Protein AF-A0A832HAU5-F1 (afdb_monomer_lite)

Radius of gyration: 27.46 Å; chains: 1; bounding box: 86×79×60 Å

pLDDT: mean 71.45, std 20.03, range [31.14, 97.88]

Secondary structure (DSSP, 8-state):
------SSSHHHHHHHHHHHHHHHHHHS-------GGGGS-SSHHHHHHHHHHHHTT--HHHHHHHHHHB-SSSHHHHH--HHHHHHHHHHHHHHHHHHHHHH-TTGGGGEEEEE-SS-TTEEEEEETTEEEEEEEEE-SPTT-TTPPP-EEEEEETTS----HHHHHHHHHHHHHHT---SHHHHHHHHHHHHT----S---HHHHHHHHHHHHT-TT-TTHHHHHHHGGGGTTSHHHHHHHHHHHH-TTTS-HHHHHHHHHHHHT---HHHHHHTT-----

Sequence (283 aa):
MEISIERRHLAIGAVSLVLLAGAGWFLFGRDTSVARWKSYPTSKEEAVRQLFEHIATDDNGKFDDAYRALIDLEIKQNVDTDQQRGVFRQVFHEVDKYLKGEFGSDWLTKMNVRESAANPDAVEVRVERERLNVLVRNQVPAGKTGETPRWGVVDIAEFPRAEGGALQQSAAIGGMLRGVAGEGAERNLNAITAAGANMARETKMQTKRRVLPILRDPSSPAIKRVILQSWVVRTDPVIRYRLEQIVADEVRYNPELRATAKAVLDGSVPEEDLVAAGVTNTW

Foldseek 3Di:
DDDDDDPDPVVPVVVVVVVVVVVVVVVPPPPPPVPLLVVFDLDQQVLVLLLLVLLLPLDLVSLVVSVSLAACPPPVVPDPDPVLSVQSSLLSPLVNLVQCLQQNSCQSVQWDWAQDPVDNQWIWIDRPQDTWTWGKDFRPDPPPPPDRTGIGTHDRVQQDRDPPVSVVLSVLLVVLSVDPAEPVLVVSVVCSVVVPPPPPPDGLNSLCSSLVSNLVDLPYPCNLLSLLSCLVVCPRRSNVVSLVVQLPDPPSHPPVSNVSSVCSNVVNDDPVSSVVSVNPDDD

Structure (mmCIF, N/CA/C/O backbone):
data_AF-A0A832HAU5-F1
#
_entry.id   AF-A0A832HAU5-F1
#
loop_
_atom_site.group_PDB
_atom_site.id
_atom_site.type_symbol
_atom_site.label_atom_id
_atom_site.label_alt_id
_atom_site.label_comp_id
_atom_site.label_asym_id
_atom_site.label_entity_id
_atom_site.label_seq_id
_atom_site.pdbx_PDB_ins_code
_atom_site.Cartn_x
_atom_site.Cartn_y
_atom_site.Cartn_z
_atom_site.occupancy
_atom_site.B_iso_or_equiv
_atom_site.auth_seq_id
_atom_site.auth_comp_id
_atom_site.auth_asym_id
_atom_site.auth_atom_id
_atom_site.pdbx_PDB_model_num
ATOM 1 N N . MET A 1 1 ? 65.334 -58.608 -21.083 1.00 46.78 1 MET A N 1
ATOM 2 C CA . MET A 1 1 ? 65.111 -57.500 -20.136 1.00 46.78 1 MET A CA 1
ATOM 3 C C . MET A 1 1 ? 65.312 -56.224 -20.920 1.00 46.78 1 MET A C 1
ATOM 5 O O . MET A 1 1 ? 66.448 -55.854 -21.133 1.00 46.78 1 MET A O 1
ATOM 9 N N . GLU A 1 2 ? 64.228 -55.641 -21.424 1.00 31.14 2 GLU A N 1
ATOM 10 C CA . GLU A 1 2 ? 64.204 -54.296 -22.010 1.00 31.14 2 GLU A CA 1
ATOM 11 C C . GLU A 1 2 ? 62.728 -53.911 -22.163 1.00 31.14 2 GLU A C 1
ATOM 13 O O . GLU A 1 2 ? 62.009 -54.423 -23.019 1.00 31.14 2 GLU A O 1
ATOM 18 N N . ILE A 1 3 ? 62.237 -53.102 -21.223 1.00 36.53 3 ILE A N 1
ATOM 19 C CA . ILE A 1 3 ? 60.891 -52.529 -21.260 1.00 36.53 3 ILE A CA 1
ATOM 20 C C . ILE A 1 3 ? 61.005 -51.276 -22.127 1.00 36.53 3 ILE A C 1
ATOM 22 O O . ILE A 1 3 ? 61.481 -50.238 -21.672 1.00 36.53 3 ILE A O 1
ATOM 26 N N . SER A 1 4 ? 60.633 -51.421 -23.398 1.00 37.94 4 SER A N 1
ATOM 27 C CA . SER A 1 4 ? 60.670 -50.361 -24.405 1.00 37.94 4 SER A CA 1
ATOM 28 C C . SER A 1 4 ? 59.639 -49.260 -24.116 1.00 37.94 4 SER A C 1
ATOM 30 O O . SER A 1 4 ? 58.471 -49.498 -23.800 1.00 37.94 4 SER A O 1
ATOM 32 N N . ILE A 1 5 ? 60.139 -48.033 -24.204 1.00 44.53 5 ILE A N 1
ATOM 33 C CA . ILE A 1 5 ? 59.555 -46.751 -23.834 1.00 44.53 5 ILE A CA 1
ATOM 34 C C . ILE A 1 5 ? 58.747 -46.228 -25.033 1.00 44.53 5 ILE A C 1
ATOM 36 O O . ILE A 1 5 ? 59.263 -45.460 -25.829 1.00 44.53 5 ILE A O 1
ATOM 40 N N . GLU A 1 6 ? 57.476 -46.617 -25.182 1.00 42.72 6 GLU A N 1
ATOM 41 C CA . GLU A 1 6 ? 56.628 -46.081 -26.277 1.00 42.72 6 GLU A CA 1
ATOM 42 C C . GLU A 1 6 ? 55.268 -45.507 -25.837 1.00 42.72 6 GLU A C 1
ATOM 44 O O . GLU A 1 6 ? 54.435 -45.135 -26.658 1.00 42.72 6 GLU A O 1
ATOM 49 N N . ARG A 1 7 ? 55.031 -45.318 -24.533 1.00 43.84 7 ARG A N 1
ATOM 50 C CA . ARG A 1 7 ? 53.780 -44.708 -24.022 1.00 43.84 7 ARG A CA 1
ATOM 51 C C . ARG A 1 7 ? 53.958 -43.349 -23.344 1.00 43.84 7 ARG A C 1
ATOM 53 O O . ARG A 1 7 ? 53.280 -43.066 -22.360 1.00 43.84 7 ARG A O 1
ATOM 60 N N . ARG A 1 8 ? 54.866 -42.491 -23.825 1.00 40.38 8 ARG A N 1
ATOM 61 C CA . ARG A 1 8 ? 55.051 -41.141 -23.237 1.00 40.38 8 ARG A CA 1
ATOM 62 C C . ARG A 1 8 ? 54.982 -39.952 -24.199 1.00 40.38 8 ARG A C 1
ATOM 64 O O . ARG A 1 8 ? 54.904 -38.828 -23.720 1.00 40.38 8 ARG A O 1
ATOM 71 N N . HIS A 1 9 ? 54.877 -40.159 -25.513 1.00 41.12 9 HIS A N 1
ATOM 72 C CA . HIS A 1 9 ? 54.776 -39.039 -26.467 1.00 41.12 9 HIS A CA 1
ATOM 73 C C . HIS A 1 9 ? 53.346 -38.676 -26.901 1.00 41.12 9 HIS A C 1
ATOM 75 O O . HIS A 1 9 ? 53.133 -37.597 -27.443 1.00 41.12 9 HIS A O 1
ATOM 81 N N . LEU A 1 10 ? 52.341 -39.498 -26.579 1.00 36.22 10 LEU A N 1
ATOM 82 C CA . LEU A 1 10 ? 50.934 -39.220 -26.915 1.00 36.22 10 LEU A CA 1
ATOM 83 C C . LEU A 1 10 ? 50.185 -38.393 -25.852 1.00 36.22 10 LEU A C 1
ATOM 85 O O . LEU A 1 10 ? 49.125 -37.845 -26.134 1.00 36.22 10 LEU A O 1
ATOM 89 N N . ALA A 1 11 ? 50.748 -38.246 -24.648 1.00 41.03 11 ALA A N 1
ATOM 90 C CA . ALA A 1 11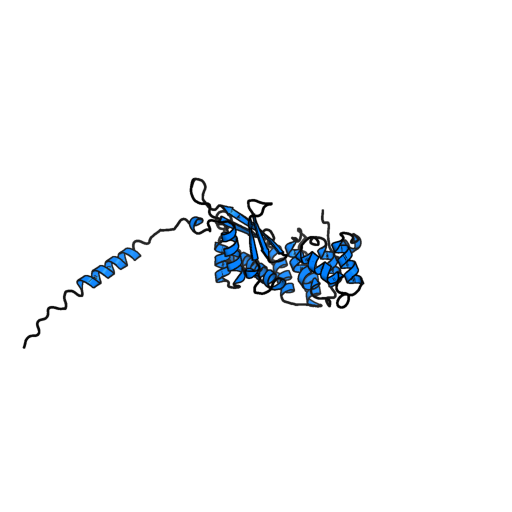 ? 50.112 -37.505 -23.554 1.00 41.03 11 ALA A CA 1
ATOM 91 C C . ALA A 1 11 ? 50.461 -36.004 -23.526 1.00 41.03 11 ALA A C 1
ATOM 93 O O . ALA A 1 11 ? 49.752 -35.230 -22.893 1.00 41.03 11 ALA A O 1
ATOM 94 N N . ILE A 1 12 ? 51.522 -35.569 -24.216 1.00 41.66 12 ILE A N 1
ATOM 95 C CA . ILE A 1 12 ? 51.957 -34.159 -24.195 1.00 41.66 12 ILE A CA 1
ATOM 96 C C . ILE A 1 12 ? 51.303 -33.360 -25.337 1.00 41.66 12 ILE A C 1
ATOM 98 O O . ILE A 1 12 ? 50.902 -32.219 -25.131 1.00 41.66 12 ILE A O 1
ATOM 102 N N . GLY A 1 13 ? 51.071 -33.973 -26.505 1.00 32.78 13 GLY A N 1
ATOM 103 C CA . GLY A 1 13 ? 50.413 -33.303 -27.638 1.00 32.78 13 GLY A CA 1
ATOM 104 C C . GLY A 1 13 ? 48.928 -32.975 -27.414 1.00 32.78 13 GLY A C 1
ATOM 105 O O . GLY A 1 13 ? 48.441 -31.962 -27.909 1.00 32.78 13 GLY A O 1
ATOM 106 N N . ALA A 1 14 ? 48.211 -33.785 -26.627 1.00 38.84 14 ALA A N 1
ATOM 107 C CA . ALA A 1 14 ? 46.788 -33.565 -26.348 1.00 38.84 14 ALA A CA 1
ATOM 108 C C . ALA A 1 14 ? 46.540 -32.499 -25.263 1.00 38.84 14 ALA A C 1
ATOM 110 O O . ALA A 1 14 ? 45.533 -31.796 -25.309 1.00 38.84 14 ALA A O 1
ATOM 111 N N . VAL A 1 15 ? 47.468 -32.324 -24.315 1.00 41.38 15 VAL A N 1
ATOM 112 C CA . VAL A 1 15 ? 47.323 -31.337 -23.229 1.00 41.38 15 VAL A CA 1
ATOM 113 C C . VAL A 1 15 ? 47.637 -29.917 -23.718 1.00 41.38 15 VAL A C 1
ATOM 115 O O . VAL A 1 15 ? 46.974 -28.964 -23.308 1.00 41.38 15 VAL A O 1
ATOM 118 N N . SER A 1 16 ? 48.558 -29.755 -24.674 1.00 38.69 16 SER A N 1
ATOM 119 C CA . SER A 1 16 ? 48.858 -28.442 -25.268 1.00 38.69 16 SER A CA 1
ATOM 120 C C . SER A 1 16 ? 47.737 -27.906 -26.174 1.00 38.69 16 SER A C 1
ATOM 122 O O . SER A 1 16 ? 47.535 -26.695 -26.237 1.00 38.69 16 SER A O 1
ATOM 124 N N . LEU A 1 17 ? 46.958 -28.780 -26.823 1.00 38.78 17 LEU A N 1
ATOM 125 C CA . LEU A 1 17 ? 45.820 -28.377 -27.663 1.00 38.78 17 LEU A CA 1
ATOM 126 C C . LEU A 1 17 ? 44.595 -27.943 -26.841 1.00 38.78 17 LEU A C 1
ATOM 128 O O . LEU A 1 17 ? 43.884 -27.024 -27.242 1.00 38.78 17 LEU A O 1
ATOM 132 N N . VAL A 1 18 ? 44.392 -28.524 -25.654 1.00 46.81 18 VAL A N 1
ATOM 133 C CA . VAL A 1 18 ? 43.328 -28.095 -24.729 1.00 46.81 18 VAL A CA 1
ATOM 134 C C . VAL A 1 18 ? 43.677 -26.760 -24.057 1.00 46.81 18 VAL A C 1
ATOM 136 O O . VAL A 1 18 ? 42.796 -25.923 -23.867 1.00 46.81 18 VAL A O 1
ATOM 139 N N . LEU A 1 19 ? 44.959 -26.494 -23.778 1.00 38.34 19 LEU A N 1
ATOM 140 C CA . LEU A 1 19 ? 45.389 -25.211 -23.208 1.00 38.34 19 LEU A CA 1
ATOM 141 C C . LEU A 1 19 ? 45.367 -24.053 -24.221 1.00 38.34 19 LEU A C 1
ATOM 143 O O . LEU A 1 19 ? 45.042 -22.932 -23.837 1.00 38.34 19 LEU A O 1
ATOM 147 N N . LEU A 1 20 ? 45.609 -24.304 -25.513 1.00 42.78 20 LEU A N 1
ATOM 148 C CA . LEU A 1 20 ? 45.461 -23.271 -26.551 1.00 42.78 20 LEU A CA 1
ATOM 149 C C . LEU A 1 20 ? 43.991 -23.014 -26.932 1.00 42.78 20 LEU A C 1
ATOM 151 O O . LEU A 1 20 ? 43.625 -21.866 -27.185 1.00 42.78 20 LEU A O 1
ATOM 155 N N . ALA A 1 21 ? 43.122 -24.030 -26.882 1.00 40.62 21 ALA A N 1
ATOM 156 C CA . ALA A 1 21 ? 41.677 -23.842 -27.046 1.00 40.62 21 ALA A CA 1
ATOM 157 C C . ALA A 1 21 ? 41.027 -23.129 -25.838 1.00 40.62 21 ALA A C 1
ATOM 159 O O . ALA A 1 21 ? 40.098 -22.342 -26.015 1.00 40.62 21 ALA A O 1
ATOM 160 N N . GLY A 1 22 ? 41.545 -23.343 -24.620 1.00 34.22 22 GLY A N 1
ATOM 161 C CA . GLY A 1 22 ? 41.111 -22.638 -23.408 1.00 34.22 22 GLY A CA 1
ATOM 162 C C . GLY A 1 22 ? 41.598 -21.186 -23.326 1.00 34.22 22 GLY A C 1
ATOM 163 O O . GLY A 1 22 ? 40.837 -20.304 -22.933 1.00 34.22 22 GLY A O 1
ATOM 164 N N . ALA A 1 23 ? 42.833 -20.906 -23.760 1.00 34.91 23 ALA A N 1
ATOM 165 C CA . ALA A 1 23 ? 43.383 -19.547 -23.780 1.00 34.91 23 ALA A CA 1
ATOM 166 C C . ALA A 1 23 ? 42.771 -18.669 -24.889 1.00 34.91 23 ALA A C 1
ATOM 168 O O . ALA A 1 23 ? 42.585 -17.469 -24.691 1.00 34.91 23 ALA A O 1
ATOM 169 N N . GLY A 1 24 ? 42.379 -19.263 -26.024 1.00 31.73 24 GLY A N 1
ATOM 170 C CA . GLY A 1 24 ? 41.629 -18.561 -27.069 1.00 31.73 24 GLY A CA 1
ATOM 171 C C . GLY A 1 24 ? 40.256 -18.079 -26.590 1.00 31.73 24 GLY A C 1
ATOM 172 O O . GLY A 1 24 ? 39.865 -16.956 -26.890 1.00 31.73 24 GLY A O 1
ATOM 173 N N . TRP A 1 25 ? 39.550 -18.862 -25.769 1.00 39.78 25 TRP A N 1
ATOM 174 C CA . TRP A 1 25 ? 38.237 -18.470 -25.234 1.00 39.78 25 TRP A CA 1
ATOM 175 C C . TRP A 1 25 ? 38.312 -17.331 -24.203 1.00 39.78 25 TRP A C 1
ATOM 177 O O . TRP A 1 25 ? 37.346 -16.592 -24.030 1.00 39.78 25 TRP A O 1
ATOM 187 N N . PHE A 1 26 ? 39.458 -17.169 -23.536 1.00 41.41 26 PHE A N 1
ATOM 188 C CA . PHE A 1 26 ? 39.684 -16.092 -22.567 1.00 41.41 26 PHE A CA 1
ATOM 189 C C . PHE A 1 26 ? 40.184 -14.792 -23.224 1.00 41.41 26 PHE A C 1
ATOM 191 O O . PHE A 1 26 ? 39.972 -13.713 -22.677 1.00 41.41 26 PHE A O 1
ATOM 198 N N . LEU A 1 27 ? 40.813 -14.877 -24.405 1.00 37.38 27 LEU A N 1
ATOM 199 C CA . LEU A 1 27 ? 41.304 -13.719 -25.171 1.00 37.38 27 LEU A CA 1
ATOM 200 C C . LEU A 1 27 ? 40.314 -13.228 -26.237 1.00 37.38 27 LEU A C 1
ATOM 202 O O . LEU A 1 27 ? 40.295 -12.039 -26.544 1.00 37.38 27 LEU A O 1
ATOM 206 N N . PHE A 1 28 ? 39.418 -14.089 -26.724 1.00 43.03 28 PHE A N 1
ATOM 207 C CA . PHE A 1 28 ? 38.174 -13.667 -27.368 1.00 43.03 28 PHE A CA 1
ATOM 208 C C . PHE A 1 28 ? 37.111 -13.462 -26.295 1.00 43.03 28 PHE A C 1
ATOM 210 O O . PHE A 1 28 ? 36.113 -14.182 -26.232 1.00 43.03 28 PHE A O 1
ATOM 217 N N . GLY A 1 29 ? 37.360 -12.466 -25.439 1.00 35.16 29 GLY A N 1
ATOM 218 C CA . GLY A 1 29 ? 36.351 -11.841 -24.601 1.00 35.16 29 GLY A CA 1
ATOM 219 C C . GLY A 1 29 ? 35.165 -11.485 -25.481 1.00 35.16 29 GLY A C 1
ATOM 220 O O . GLY A 1 29 ? 35.164 -10.484 -26.194 1.00 35.16 29 GLY A O 1
ATOM 221 N N . ARG A 1 30 ? 34.185 -12.387 -25.480 1.00 38.47 30 ARG A N 1
ATOM 222 C CA . ARG A 1 30 ? 32.869 -12.193 -26.049 1.00 38.47 30 ARG A CA 1
ATOM 223 C C . ARG A 1 30 ? 32.292 -10.953 -25.390 1.00 38.47 30 ARG A C 1
ATOM 225 O O . ARG A 1 30 ? 31.649 -11.028 -24.348 1.00 38.47 30 ARG A O 1
ATOM 232 N N . ASP A 1 31 ? 32.407 -9.845 -26.096 1.00 41.25 31 ASP A N 1
ATOM 233 C CA . ASP A 1 31 ? 31.403 -8.796 -26.102 1.00 41.25 31 ASP A CA 1
ATOM 234 C C . ASP A 1 31 ? 30.128 -9.342 -26.786 1.00 41.25 31 ASP A C 1
ATOM 236 O O . ASP A 1 31 ? 29.604 -8.813 -27.762 1.00 41.25 31 ASP A O 1
ATOM 240 N N . THR A 1 32 ? 29.613 -10.478 -26.296 1.00 41.34 32 THR A N 1
ATOM 241 C CA . THR A 1 32 ? 28.222 -10.878 -26.506 1.00 41.34 32 THR A CA 1
ATOM 242 C C . THR A 1 32 ? 27.411 -10.207 -25.417 1.00 41.34 32 THR A C 1
ATOM 244 O O . THR A 1 32 ? 26.802 -10.877 -24.580 1.00 41.34 32 THR A O 1
ATOM 247 N N . SER A 1 33 ? 27.425 -8.876 -25.392 1.00 45.72 33 SER A N 1
ATOM 248 C CA . SER A 1 33 ? 26.398 -8.146 -24.671 1.00 45.72 33 SER A CA 1
ATOM 249 C C . SER A 1 33 ? 25.088 -8.424 -25.409 1.00 45.72 33 SER A C 1
ATOM 251 O O . SER A 1 33 ? 24.738 -7.808 -26.414 1.00 45.72 33 SER A O 1
ATOM 2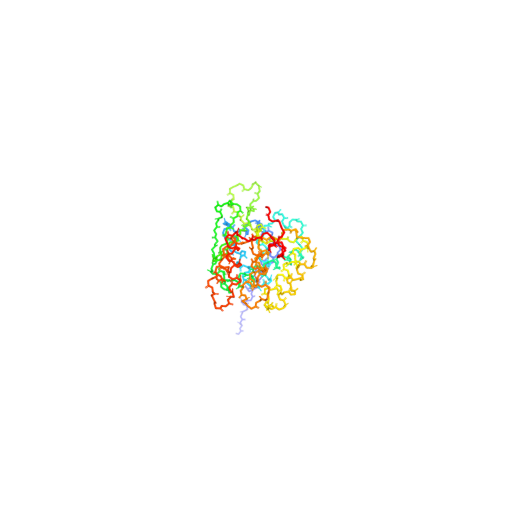53 N N . VAL A 1 34 ? 24.368 -9.459 -24.964 1.00 58.16 34 VAL A N 1
ATOM 254 C CA . VAL A 1 34 ? 22.955 -9.613 -25.304 1.00 58.16 34 VAL A CA 1
ATOM 255 C C . VAL A 1 34 ? 22.332 -8.259 -25.003 1.00 58.16 34 VAL A C 1
ATOM 257 O O . VAL A 1 34 ? 22.421 -7.792 -23.868 1.00 58.16 34 VAL A O 1
ATOM 260 N N . ALA A 1 35 ? 21.799 -7.596 -26.035 1.00 66.69 35 ALA A N 1
ATOM 261 C CA . ALA A 1 35 ? 21.283 -6.243 -25.895 1.00 66.69 35 ALA A CA 1
ATOM 262 C C . ALA A 1 35 ? 20.365 -6.195 -24.670 1.00 66.69 35 ALA A C 1
ATOM 264 O O . ALA A 1 35 ? 19.420 -6.975 -24.599 1.00 66.69 35 ALA A O 1
ATOM 265 N N . ARG A 1 36 ? 20.681 -5.343 -23.690 1.00 69.50 36 ARG A N 1
ATOM 266 C CA . ARG A 1 36 ? 20.128 -5.426 -22.328 1.00 69.50 36 ARG A CA 1
ATOM 267 C C . ARG A 1 36 ? 18.601 -5.450 -22.283 1.00 69.50 36 ARG A C 1
ATOM 269 O O . ARG A 1 36 ? 18.026 -6.162 -21.476 1.00 69.50 36 ARG A O 1
ATOM 276 N N . TRP A 1 37 ? 17.928 -4.767 -23.208 1.00 75.31 37 TRP A N 1
ATOM 277 C CA . TRP A 1 37 ? 16.467 -4.811 -23.330 1.00 75.31 37 TRP A CA 1
ATOM 278 C C . TRP A 1 37 ? 15.907 -6.238 -23.543 1.00 75.31 37 TRP A C 1
ATOM 280 O O . TRP A 1 37 ? 14.762 -6.508 -23.193 1.00 75.31 37 TRP A O 1
ATOM 290 N N . LYS A 1 38 ? 16.712 -7.182 -24.051 1.00 83.31 38 LYS A N 1
ATOM 291 C CA . LYS A 1 38 ? 16.359 -8.604 -24.202 1.00 83.31 38 LYS A CA 1
ATOM 292 C C . LYS A 1 38 ? 16.342 -9.380 -22.882 1.00 83.31 38 LYS A C 1
ATOM 294 O O . LYS A 1 38 ? 15.769 -10.466 -22.864 1.00 83.31 38 LYS A O 1
ATOM 299 N N . SER A 1 39 ? 16.939 -8.861 -21.802 1.00 79.81 39 SER A N 1
ATOM 300 C CA . SER A 1 39 ? 16.851 -9.480 -20.471 1.00 79.81 39 SER A CA 1
ATOM 301 C C . SER A 1 39 ? 15.512 -9.216 -19.782 1.00 79.81 39 SER A C 1
ATOM 303 O O . SER A 1 39 ? 15.209 -9.867 -18.791 1.00 79.81 39 SER A O 1
ATOM 305 N N . TYR A 1 40 ? 14.718 -8.265 -20.282 1.00 83.62 40 TYR A N 1
ATOM 306 C CA . TYR A 1 40 ? 13.400 -7.976 -19.727 1.00 83.62 40 TYR A CA 1
ATOM 307 C C . TYR A 1 40 ? 12.372 -9.049 -20.141 1.00 83.62 40 TYR A C 1
ATOM 309 O O . TYR A 1 40 ? 12.495 -9.649 -21.220 1.00 83.62 40 TYR A O 1
ATOM 317 N N . PRO A 1 41 ? 11.337 -9.301 -19.324 1.00 88.62 41 PRO A N 1
ATOM 318 C CA . PRO A 1 41 ? 10.285 -10.257 -19.663 1.00 88.62 41 PRO A CA 1
ATOM 319 C C . PRO A 1 41 ? 9.464 -9.863 -20.892 1.00 88.62 41 PRO A C 1
ATOM 321 O O . PRO A 1 41 ? 9.348 -8.689 -21.245 1.00 88.62 41 PRO A O 1
ATOM 324 N N . THR A 1 42 ? 8.871 -10.856 -21.555 1.00 91.50 42 THR A N 1
ATOM 325 C CA . THR A 1 42 ? 8.037 -10.662 -22.757 1.00 91.50 42 THR A CA 1
ATOM 326 C C . THR A 1 42 ? 6.585 -10.297 -22.449 1.00 91.50 42 THR A C 1
ATOM 328 O O . THR A 1 42 ? 5.866 -9.879 -23.354 1.00 91.50 42 THR A O 1
ATOM 331 N N . SER A 1 43 ? 6.143 -10.413 -21.193 1.00 92.12 43 SER A N 1
ATOM 332 C CA . SER A 1 43 ? 4.820 -9.967 -20.738 1.00 92.12 43 SER A CA 1
ATOM 333 C C . SER A 1 43 ? 4.935 -8.956 -19.596 1.00 92.12 43 SER A C 1
ATOM 335 O O . SER A 1 43 ? 5.890 -8.980 -18.816 1.00 92.12 43 SER A O 1
ATOM 337 N N . LYS A 1 44 ? 3.948 -8.058 -19.497 1.00 89.69 44 LYS A N 1
ATOM 338 C CA . LYS A 1 44 ? 3.866 -7.062 -18.420 1.00 89.69 44 LYS A CA 1
ATOM 339 C C . LYS A 1 44 ? 3.712 -7.727 -17.053 1.00 89.69 44 LYS A C 1
ATOM 341 O O . LYS A 1 44 ? 4.366 -7.334 -16.094 1.00 89.69 44 LYS A O 1
ATOM 346 N N . GLU A 1 45 ? 2.860 -8.746 -16.984 1.00 92.62 45 GLU A N 1
ATOM 347 C CA . GLU A 1 45 ? 2.565 -9.487 -15.755 1.00 92.62 45 GLU A CA 1
ATOM 348 C C . GLU A 1 45 ? 3.811 -10.167 -15.194 1.00 92.62 45 GLU A C 1
ATOM 350 O O . GLU A 1 45 ? 4.036 -10.121 -13.990 1.00 92.62 45 GLU A O 1
ATOM 355 N N . GLU A 1 46 ? 4.651 -10.741 -16.058 1.00 91.25 46 GLU A N 1
ATOM 356 C CA . GLU A 1 46 ? 5.885 -11.394 -15.631 1.00 91.25 46 GLU A CA 1
ATOM 357 C C . GLU A 1 46 ? 6.918 -10.384 -15.122 1.00 91.25 46 GLU A C 1
ATOM 359 O O . GLU A 1 46 ? 7.543 -10.616 -14.092 1.00 91.25 46 GLU A O 1
ATOM 364 N N . ALA A 1 47 ? 7.046 -9.223 -15.775 1.00 88.06 47 ALA A N 1
ATOM 365 C CA . ALA A 1 47 ? 7.909 -8.142 -15.292 1.00 88.06 47 ALA A CA 1
ATOM 366 C C . ALA A 1 47 ? 7.524 -7.677 -13.881 1.00 88.06 47 ALA A C 1
ATOM 368 O O . ALA A 1 47 ? 8.388 -7.450 -13.034 1.00 88.06 47 ALA A O 1
ATOM 369 N N . VAL A 1 48 ? 6.223 -7.574 -13.615 1.00 89.38 48 VAL A N 1
ATOM 370 C CA . VAL A 1 48 ? 5.715 -7.189 -12.298 1.00 89.38 48 VAL A CA 1
ATOM 371 C C . VAL A 1 48 ? 5.841 -8.325 -11.291 1.00 89.38 48 VAL A C 1
ATOM 373 O O . VAL A 1 48 ? 6.263 -8.082 -10.164 1.00 89.38 48 VAL A O 1
ATOM 376 N N . ARG A 1 49 ? 5.551 -9.570 -11.678 1.00 91.75 49 ARG A N 1
ATOM 377 C CA . ARG A 1 49 ? 5.711 -10.730 -10.796 1.00 91.75 49 ARG A CA 1
ATOM 378 C C . ARG A 1 49 ? 7.155 -10.866 -10.315 1.00 91.75 49 ARG A C 1
ATOM 380 O O . ARG A 1 49 ? 7.363 -10.929 -9.109 1.00 91.75 49 ARG A O 1
ATOM 387 N N . GLN A 1 50 ? 8.132 -10.801 -11.222 1.00 88.06 50 GLN A N 1
ATOM 388 C CA . GLN A 1 50 ? 9.555 -10.868 -10.869 1.00 88.06 50 GLN A CA 1
ATOM 389 C C . GLN A 1 50 ? 9.968 -9.744 -9.910 1.00 88.06 50 GLN A C 1
ATOM 391 O O . GLN A 1 50 ? 10.705 -9.985 -8.955 1.00 88.06 50 GLN A O 1
ATOM 396 N N . LEU A 1 51 ? 9.452 -8.523 -10.108 1.00 86.81 51 LEU A N 1
ATOM 397 C CA . LEU A 1 51 ? 9.697 -7.417 -9.183 1.00 86.81 51 LEU A CA 1
ATOM 398 C C . LEU A 1 51 ? 9.209 -7.748 -7.763 1.00 86.81 51 LEU A C 1
ATOM 400 O O . LEU A 1 51 ? 9.974 -7.611 -6.810 1.00 86.81 51 LEU A O 1
ATOM 404 N N . PHE A 1 52 ? 7.954 -8.181 -7.607 1.00 88.75 52 PHE A N 1
ATOM 405 C CA . PHE A 1 52 ? 7.386 -8.480 -6.287 1.00 88.75 52 PHE A CA 1
ATOM 406 C C . PHE A 1 52 ? 7.981 -9.743 -5.652 1.00 88.75 52 PHE A C 1
ATOM 408 O O . PHE A 1 52 ? 8.151 -9.776 -4.436 1.00 88.75 52 PHE A O 1
ATOM 415 N N . GLU A 1 53 ? 8.367 -10.741 -6.449 1.00 89.50 53 GLU A N 1
ATOM 416 C CA . GLU A 1 53 ? 9.135 -11.899 -5.979 1.00 89.50 53 GLU A CA 1
ATOM 417 C C . GLU A 1 53 ? 10.470 -11.466 -5.374 1.00 89.50 53 GLU A C 1
ATOM 419 O O . GLU A 1 53 ? 10.823 -11.917 -4.289 1.00 89.50 53 GLU A O 1
ATOM 424 N N . HIS A 1 54 ? 11.193 -10.552 -6.023 1.00 85.75 54 HIS A N 1
ATOM 425 C CA . HIS A 1 54 ? 12.426 -9.996 -5.472 1.00 85.75 54 HIS A CA 1
ATOM 426 C C . HIS A 1 54 ? 12.178 -9.168 -4.202 1.00 85.75 54 HIS A C 1
ATOM 428 O O . HIS A 1 54 ? 12.914 -9.320 -3.226 1.00 85.75 54 HIS A O 1
ATOM 434 N N . ILE A 1 55 ? 11.118 -8.355 -4.172 1.00 83.81 55 ILE A N 1
ATOM 435 C CA . ILE A 1 55 ? 10.717 -7.580 -2.987 1.00 83.81 55 ILE A CA 1
ATOM 436 C C . ILE A 1 55 ? 10.400 -8.495 -1.788 1.00 83.81 55 ILE A C 1
ATOM 438 O O . ILE A 1 55 ? 10.792 -8.194 -0.664 1.00 83.81 55 ILE A O 1
ATOM 442 N N . ALA A 1 56 ? 9.750 -9.638 -2.005 1.00 85.44 56 ALA A N 1
ATOM 443 C CA . ALA A 1 56 ? 9.316 -10.529 -0.925 1.00 85.44 56 ALA A CA 1
ATOM 444 C C . ALA A 1 56 ? 10.458 -11.231 -0.159 1.00 85.44 56 ALA A C 1
ATOM 446 O O . ALA A 1 56 ? 10.227 -11.813 0.905 1.00 85.44 56 ALA A O 1
ATOM 447 N N . THR A 1 57 ? 11.685 -11.212 -0.691 1.00 77.06 57 THR A N 1
ATOM 448 C CA . THR A 1 57 ? 12.809 -11.995 -0.143 1.00 77.06 57 THR A CA 1
ATOM 449 C C . THR A 1 57 ? 13.489 -11.369 1.075 1.00 77.06 57 THR A C 1
ATOM 451 O O . THR A 1 57 ? 14.193 -12.083 1.781 1.00 77.06 57 THR A O 1
ATOM 454 N N . ASP A 1 58 ? 13.275 -10.071 1.333 1.00 69.31 58 ASP A N 1
ATOM 455 C CA . ASP A 1 58 ? 13.964 -9.294 2.382 1.00 69.31 58 ASP A CA 1
ATOM 456 C C . ASP A 1 58 ? 15.506 -9.429 2.342 1.00 69.31 58 ASP A C 1
ATOM 458 O O . ASP A 1 58 ? 16.193 -9.398 3.362 1.00 69.31 58 ASP A O 1
ATOM 462 N N . ASP A 1 59 ? 16.057 -9.601 1.134 1.00 76.06 59 ASP A N 1
ATOM 463 C CA . ASP A 1 59 ? 17.490 -9.712 0.859 1.00 76.06 59 ASP A CA 1
ATOM 464 C C . ASP A 1 59 ? 17.952 -8.506 0.029 1.00 76.06 59 ASP A C 1
ATOM 466 O O . ASP A 1 59 ? 17.446 -8.245 -1.065 1.00 76.06 59 ASP A O 1
ATOM 470 N N . ASN A 1 60 ? 18.963 -7.782 0.518 1.00 70.25 60 ASN A N 1
ATOM 471 C CA . ASN A 1 60 ? 19.551 -6.639 -0.183 1.00 70.25 60 ASN A CA 1
ATOM 472 C C . ASN A 1 60 ? 20.058 -6.993 -1.590 1.00 70.25 60 ASN A C 1
ATOM 474 O O . ASN A 1 60 ? 19.933 -6.171 -2.498 1.00 70.25 60 ASN A O 1
ATOM 478 N N . GLY A 1 61 ? 20.597 -8.200 -1.788 1.00 73.00 61 GLY A N 1
ATOM 479 C CA . GLY A 1 61 ? 21.029 -8.667 -3.107 1.00 73.00 61 GLY A CA 1
ATOM 480 C C . GLY A 1 61 ? 19.853 -8.844 -4.069 1.00 73.00 61 GLY A C 1
ATOM 481 O O . GLY A 1 61 ? 19.960 -8.547 -5.256 1.00 73.00 61 GLY A O 1
ATOM 482 N N . LYS A 1 62 ? 18.692 -9.244 -3.549 1.00 76.00 62 LYS A N 1
ATOM 483 C CA . LYS A 1 62 ? 17.455 -9.359 -4.324 1.00 76.00 62 LYS A CA 1
ATOM 484 C C . LYS A 1 62 ? 16.759 -8.024 -4.527 1.00 76.00 62 LYS A C 1
ATOM 486 O O . LYS A 1 62 ? 16.183 -7.813 -5.587 1.00 76.00 62 LYS A O 1
ATOM 491 N N . PHE A 1 63 ? 16.883 -7.077 -3.602 1.00 71.19 63 PHE A N 1
ATOM 492 C CA . PHE A 1 63 ? 16.464 -5.699 -3.857 1.00 71.19 63 PHE A CA 1
ATOM 493 C C . PHE A 1 63 ? 17.288 -5.038 -4.968 1.00 71.19 63 PHE A C 1
ATOM 495 O O . PHE A 1 63 ? 16.752 -4.230 -5.726 1.00 71.19 63 PHE A O 1
ATOM 502 N N . ASP A 1 64 ? 18.559 -5.412 -5.126 1.00 71.81 64 ASP A N 1
ATOM 503 C CA . ASP A 1 64 ? 19.350 -4.990 -6.284 1.00 71.81 64 ASP A CA 1
ATOM 504 C C . ASP A 1 64 ? 18.861 -5.628 -7.584 1.00 71.81 64 ASP A C 1
ATOM 506 O O . ASP A 1 64 ? 18.829 -4.957 -8.617 1.00 71.81 64 ASP A O 1
ATOM 510 N N . ASP A 1 65 ? 18.423 -6.887 -7.548 1.00 72.31 65 ASP A N 1
ATOM 511 C CA . ASP A 1 65 ? 17.777 -7.532 -8.695 1.00 72.31 65 ASP A CA 1
ATOM 512 C C . ASP A 1 65 ? 16.419 -6.871 -9.026 1.00 72.31 65 ASP A C 1
ATOM 514 O O . ASP A 1 65 ? 16.147 -6.579 -10.193 1.00 72.31 65 ASP A O 1
ATOM 518 N N . ALA A 1 66 ? 15.618 -6.501 -8.018 1.00 67.56 66 ALA A N 1
ATOM 519 C CA . ALA A 1 66 ? 14.398 -5.696 -8.175 1.00 67.56 66 ALA A CA 1
ATOM 520 C C . ALA A 1 66 ? 14.690 -4.325 -8.807 1.00 67.56 66 ALA A C 1
ATOM 522 O O . ALA A 1 66 ? 14.008 -3.896 -9.737 1.00 67.56 66 ALA A O 1
ATOM 523 N N . TYR A 1 67 ? 15.748 -3.648 -8.354 1.00 69.00 67 TYR A N 1
ATOM 524 C CA . TYR A 1 67 ? 16.199 -2.389 -8.941 1.00 69.00 67 TYR A CA 1
ATOM 525 C C . TYR A 1 67 ? 16.675 -2.575 -10.390 1.00 69.00 67 TYR A C 1
ATOM 527 O O . TYR A 1 67 ? 16.425 -1.738 -11.261 1.00 69.00 67 TYR A O 1
ATOM 535 N N . ARG A 1 68 ? 17.326 -3.702 -10.702 1.00 70.50 68 ARG A N 1
ATOM 536 C CA . ARG A 1 68 ? 17.710 -4.040 -12.079 1.00 70.50 68 ARG A CA 1
ATOM 537 C C . ARG A 1 68 ? 16.495 -4.271 -12.975 1.00 70.50 68 ARG A C 1
ATOM 539 O O . ARG A 1 68 ? 16.580 -3.860 -14.133 1.00 70.50 68 ARG A O 1
ATOM 546 N N . ALA A 1 69 ? 15.404 -4.830 -12.446 1.00 66.44 69 ALA A N 1
ATOM 547 C CA . ALA A 1 69 ? 14.130 -5.025 -13.146 1.00 66.44 69 ALA A CA 1
ATOM 548 C C . ALA A 1 69 ? 13.392 -3.707 -13.476 1.00 66.44 69 ALA A C 1
ATOM 550 O O . ALA A 1 69 ? 12.502 -3.693 -14.334 1.00 66.44 69 ALA A O 1
ATOM 551 N N . LEU A 1 70 ? 13.788 -2.581 -12.866 1.00 67.38 70 LEU A N 1
ATOM 552 C CA . LEU A 1 70 ? 13.315 -1.256 -13.268 1.00 67.38 70 LEU A CA 1
ATOM 553 C C . LEU A 1 70 ? 13.886 -0.835 -14.636 1.00 67.38 70 LEU A C 1
ATOM 555 O O . LEU A 1 70 ? 14.994 -1.221 -15.035 1.00 67.38 70 LEU A O 1
ATOM 559 N N . ILE A 1 71 ? 13.109 -0.028 -15.358 1.00 60.06 71 ILE A N 1
ATOM 560 C CA . ILE A 1 71 ? 13.408 0.492 -16.704 1.00 60.06 71 ILE A CA 1
ATOM 561 C C . ILE A 1 71 ? 14.786 1.148 -16.801 1.00 60.06 71 ILE A C 1
ATOM 563 O O . ILE A 1 71 ? 15.220 1.868 -15.904 1.00 60.06 71 ILE A O 1
ATOM 567 N N . ASP A 1 72 ? 15.439 0.945 -17.946 1.00 56.84 72 ASP A N 1
ATOM 568 C CA . ASP A 1 72 ? 16.775 1.477 -18.231 1.00 56.84 72 ASP A CA 1
ATOM 569 C C . ASP A 1 72 ? 16.762 2.888 -18.843 1.00 56.84 72 ASP A C 1
ATOM 571 O O . ASP A 1 72 ? 17.697 3.659 -18.659 1.00 56.84 72 ASP A O 1
ATOM 575 N N . LEU A 1 73 ? 15.689 3.252 -19.551 1.00 44.91 73 LEU A N 1
ATOM 576 C CA . LEU A 1 73 ? 15.691 4.374 -20.499 1.00 44.91 73 LEU A CA 1
ATOM 577 C C . LEU A 1 73 ? 15.660 5.791 -19.895 1.00 44.91 73 LEU A C 1
ATOM 579 O O . LEU A 1 73 ? 16.032 6.719 -20.595 1.00 44.91 73 LEU A O 1
ATOM 583 N N . GLU A 1 74 ? 15.274 5.979 -18.631 1.00 38.66 74 GLU A N 1
ATOM 584 C CA . GLU A 1 74 ? 15.255 7.317 -17.987 1.00 38.66 74 GLU A CA 1
ATOM 585 C C . GLU A 1 74 ? 15.851 7.320 -16.571 1.00 38.66 74 GLU A C 1
ATOM 587 O O . GLU A 1 74 ? 16.497 8.285 -16.175 1.00 38.66 74 GLU A O 1
ATOM 592 N N . ILE A 1 75 ? 15.689 6.229 -15.811 1.00 45.22 75 ILE A N 1
ATOM 593 C CA . ILE A 1 75 ? 16.131 6.152 -14.407 1.00 45.22 75 ILE A CA 1
ATOM 594 C C . ILE A 1 75 ? 17.652 5.944 -14.315 1.00 45.22 75 ILE A C 1
ATOM 596 O O . ILE A 1 75 ? 18.316 6.576 -13.501 1.00 45.22 75 ILE A O 1
ATOM 600 N N . LYS A 1 76 ? 18.227 5.099 -15.181 1.00 48.78 76 LYS A N 1
ATOM 601 C CA . LYS A 1 76 ? 19.657 4.735 -15.141 1.00 48.78 76 LYS A CA 1
ATOM 602 C C . LYS A 1 76 ? 20.548 5.625 -16.011 1.00 48.78 76 LYS A C 1
ATOM 604 O O . LYS A 1 76 ? 21.759 5.628 -15.816 1.00 48.78 76 LYS A O 1
ATOM 609 N N . GLN A 1 77 ? 19.968 6.392 -16.939 1.00 43.78 77 GLN A N 1
ATOM 610 C CA . GLN A 1 77 ? 20.731 7.279 -17.826 1.00 43.78 77 GLN A CA 1
ATOM 611 C C . GLN A 1 77 ? 21.262 8.531 -17.122 1.00 43.78 77 GLN A C 1
ATOM 613 O O . GLN A 1 77 ? 22.248 9.093 -17.589 1.00 43.78 77 GLN A O 1
ATOM 618 N N . ASN A 1 78 ? 20.657 8.944 -16.001 1.00 41.44 78 ASN A N 1
ATOM 619 C CA . ASN A 1 78 ? 21.089 10.156 -15.312 1.00 41.44 78 ASN A CA 1
ATOM 620 C C . ASN A 1 78 ? 22.082 9.898 -14.175 1.00 41.44 78 ASN A C 1
ATOM 622 O O . ASN A 1 78 ? 23.080 10.604 -14.148 1.00 41.44 78 ASN A O 1
ATOM 626 N N . VAL A 1 79 ? 21.908 8.908 -13.284 1.00 45.72 79 VAL A N 1
ATOM 627 C CA . VAL A 1 79 ? 22.930 8.579 -12.263 1.00 45.72 79 VAL A CA 1
ATOM 628 C C . VAL A 1 79 ? 22.682 7.187 -11.622 1.00 45.72 79 VAL A C 1
ATOM 630 O O . VAL A 1 79 ? 21.991 7.111 -10.611 1.00 45.72 79 VAL A O 1
ATOM 633 N N . ASP A 1 80 ? 23.277 6.080 -12.097 1.00 55.91 80 ASP A N 1
ATOM 634 C CA . ASP A 1 80 ? 23.329 4.824 -11.298 1.00 55.91 80 ASP A CA 1
ATOM 635 C C . ASP A 1 80 ? 24.296 4.996 -10.109 1.00 55.91 80 ASP A C 1
ATOM 637 O O . ASP A 1 80 ? 25.460 4.603 -10.159 1.00 55.91 80 ASP A O 1
ATOM 641 N N . THR A 1 81 ? 23.830 5.656 -9.047 1.00 60.50 81 THR A N 1
ATOM 642 C CA . THR A 1 81 ? 24.564 5.801 -7.782 1.00 60.50 81 THR A CA 1
ATOM 643 C C . THR A 1 81 ? 24.083 4.796 -6.751 1.00 60.50 81 THR A C 1
ATOM 645 O O . THR A 1 81 ? 22.893 4.490 -6.657 1.00 60.50 81 THR A O 1
ATOM 648 N N . ASP A 1 82 ? 24.996 4.382 -5.871 1.00 65.56 82 ASP A N 1
ATOM 649 C CA . ASP A 1 82 ? 24.658 3.643 -4.649 1.00 65.56 82 ASP A CA 1
ATOM 650 C C . ASP A 1 82 ? 23.577 4.341 -3.814 1.00 65.56 82 ASP A C 1
ATOM 652 O O . ASP A 1 82 ? 22.758 3.679 -3.179 1.00 65.56 82 ASP A O 1
ATOM 656 N N . GLN A 1 83 ? 23.519 5.675 -3.866 1.00 63.47 83 GLN A N 1
ATOM 657 C CA . GLN A 1 83 ? 22.485 6.467 -3.210 1.00 63.47 83 GLN A CA 1
ATOM 658 C C . GLN A 1 83 ? 21.090 6.220 -3.805 1.00 63.47 83 GLN A C 1
ATOM 660 O O . GLN A 1 83 ? 20.150 5.975 -3.049 1.00 63.47 83 GLN A O 1
ATOM 665 N N . GLN A 1 84 ? 20.936 6.237 -5.135 1.00 60.59 84 GLN A N 1
ATOM 666 C CA . GLN A 1 84 ? 19.651 5.919 -5.769 1.00 60.59 84 GLN A CA 1
ATOM 667 C C . GLN A 1 84 ? 19.245 4.466 -5.507 1.00 60.59 84 GLN A C 1
ATOM 669 O O . GLN A 1 84 ? 18.099 4.214 -5.134 1.00 60.59 84 GLN A O 1
ATOM 674 N N . ARG A 1 85 ? 20.188 3.518 -5.595 1.00 66.44 85 ARG A N 1
ATOM 675 C CA . ARG A 1 85 ? 19.933 2.115 -5.226 1.00 66.44 85 ARG A CA 1
ATOM 676 C C . ARG A 1 85 ? 19.444 1.986 -3.787 1.00 66.44 85 ARG A C 1
ATOM 678 O O . ARG A 1 85 ? 18.432 1.335 -3.546 1.00 66.44 85 ARG A O 1
ATOM 685 N N . GLY A 1 86 ? 20.104 2.656 -2.843 1.00 66.00 86 GLY A N 1
ATOM 686 C CA . GLY A 1 86 ? 19.706 2.682 -1.434 1.00 66.00 86 GLY A CA 1
ATOM 687 C C . GLY A 1 86 ? 18.279 3.195 -1.215 1.00 66.00 86 GLY A C 1
ATOM 688 O O . GLY A 1 86 ? 17.533 2.608 -0.432 1.00 66.00 86 GLY A O 1
ATOM 689 N N . VAL A 1 87 ? 17.864 4.228 -1.954 1.00 63.84 87 VAL A N 1
ATOM 690 C CA . VAL A 1 87 ? 16.490 4.758 -1.905 1.00 63.84 87 VAL A CA 1
ATOM 691 C C . VAL A 1 87 ? 15.471 3.715 -2.367 1.00 63.84 87 VAL A C 1
ATOM 693 O O . VAL A 1 87 ? 14.478 3.487 -1.678 1.00 63.84 87 VAL A O 1
ATOM 696 N N . PHE A 1 88 ? 15.717 3.035 -3.490 1.00 66.88 88 PHE A N 1
ATOM 697 C CA . PHE A 1 88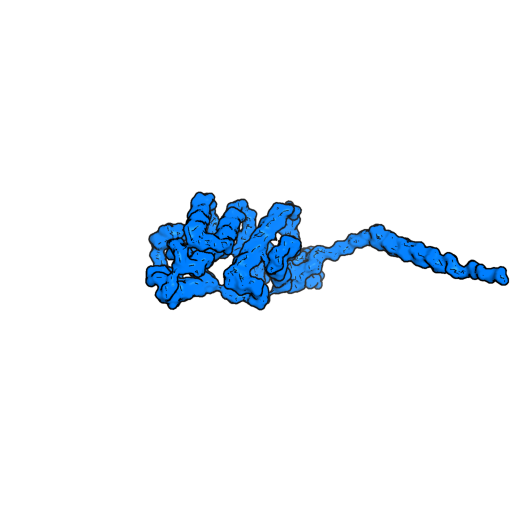 ? 14.804 1.994 -3.973 1.00 66.88 88 PHE A CA 1
ATOM 698 C C . PHE A 1 88 ? 14.764 0.774 -3.052 1.00 66.88 88 PHE A C 1
ATOM 700 O O . PHE A 1 88 ? 13.678 0.266 -2.790 1.00 66.88 88 PHE A O 1
ATOM 707 N N . ARG A 1 89 ? 15.902 0.355 -2.480 1.00 71.00 89 ARG A N 1
ATOM 708 C CA . ARG A 1 89 ? 15.932 -0.703 -1.453 1.00 71.00 89 ARG A CA 1
ATOM 709 C C . ARG A 1 89 ? 15.039 -0.355 -0.266 1.00 71.00 89 ARG A C 1
ATOM 711 O O . ARG A 1 89 ? 14.283 -1.203 0.192 1.00 71.00 89 ARG A O 1
ATOM 718 N N . GLN A 1 90 ? 15.084 0.893 0.207 1.00 68.88 90 GLN A N 1
ATOM 719 C CA . GLN A 1 90 ? 14.217 1.338 1.297 1.00 68.88 90 GLN A CA 1
ATOM 720 C C . GLN A 1 90 ? 12.735 1.278 0.903 1.00 68.88 90 GLN A C 1
ATOM 722 O O . GLN A 1 90 ? 11.918 0.823 1.701 1.00 68.88 90 GLN A O 1
ATOM 727 N N . VAL A 1 91 ? 12.380 1.698 -0.316 1.00 70.31 91 VAL A N 1
ATOM 728 C CA . VAL A 1 91 ? 11.000 1.589 -0.819 1.00 70.31 91 VAL A CA 1
ATOM 729 C C . VAL A 1 91 ? 10.561 0.126 -0.871 1.00 70.31 91 VAL A C 1
ATOM 731 O O . VAL A 1 91 ? 9.507 -0.201 -0.336 1.00 70.31 91 VAL A O 1
ATOM 734 N N . PHE A 1 92 ? 11.374 -0.764 -1.441 1.00 76.31 92 PHE A N 1
ATOM 735 C CA . PHE A 1 92 ? 11.076 -2.194 -1.539 1.00 76.31 92 PHE A CA 1
ATOM 736 C C . PHE A 1 92 ? 10.922 -2.858 -0.172 1.00 76.31 92 PHE A C 1
ATOM 738 O O . PHE A 1 92 ? 9.947 -3.573 0.051 1.00 76.31 92 PHE A O 1
ATOM 745 N N . HIS A 1 93 ? 11.810 -2.551 0.771 1.00 77.69 93 HIS A N 1
ATOM 746 C CA . HIS A 1 93 ? 11.693 -3.042 2.139 1.00 77.69 93 HIS A CA 1
ATOM 747 C C . HIS A 1 93 ? 10.401 -2.552 2.813 1.00 77.69 93 HIS A C 1
ATOM 749 O O . HIS A 1 93 ? 9.723 -3.316 3.495 1.00 77.69 93 HIS A O 1
ATOM 755 N N . GLU A 1 94 ? 10.006 -1.292 2.607 1.00 73.75 94 GLU A N 1
ATOM 756 C CA . GLU A 1 94 ? 8.750 -0.775 3.160 1.00 73.75 94 GLU A CA 1
ATOM 757 C C . GLU A 1 94 ? 7.502 -1.360 2.480 1.00 73.75 94 GLU A C 1
ATOM 759 O O . GLU A 1 94 ? 6.496 -1.562 3.163 1.00 73.75 94 GLU A O 1
ATOM 764 N N . VAL A 1 95 ? 7.554 -1.665 1.177 1.00 78.00 95 VAL A N 1
ATOM 765 C CA . VAL A 1 95 ? 6.488 -2.392 0.464 1.00 78.00 95 VAL A CA 1
ATOM 766 C C . VAL A 1 95 ? 6.315 -3.783 1.068 1.00 78.00 95 VAL A C 1
ATOM 768 O O . VAL A 1 95 ? 5.212 -4.129 1.489 1.00 78.00 95 VAL A O 1
ATOM 771 N N . ASP A 1 96 ? 7.397 -4.560 1.162 1.00 83.62 96 ASP A N 1
ATOM 772 C CA . ASP A 1 96 ? 7.354 -5.919 1.707 1.00 83.62 96 ASP A CA 1
ATOM 773 C C . ASP A 1 96 ? 6.859 -5.923 3.154 1.00 83.62 96 ASP A C 1
ATOM 775 O O . ASP A 1 96 ? 5.923 -6.638 3.504 1.00 83.62 96 ASP A O 1
ATOM 779 N N . LYS A 1 97 ? 7.410 -5.050 3.997 1.00 80.75 97 LYS A N 1
ATOM 780 C CA . LYS A 1 97 ? 6.997 -4.923 5.395 1.00 80.75 97 LYS A CA 1
ATOM 781 C C . LYS A 1 97 ? 5.524 -4.547 5.545 1.00 80.75 97 LYS A C 1
ATOM 783 O O . LYS A 1 97 ? 4.850 -5.075 6.430 1.00 80.75 97 LYS A O 1
ATOM 788 N N . TYR A 1 98 ? 5.018 -3.642 4.708 1.00 80.06 98 TYR A N 1
ATOM 789 C CA . TYR A 1 98 ? 3.600 -3.293 4.697 1.00 80.06 98 TYR A CA 1
ATOM 790 C C . TYR A 1 98 ? 2.732 -4.506 4.335 1.00 80.06 98 TYR A C 1
ATOM 792 O O . TYR A 1 98 ? 1.809 -4.839 5.082 1.00 80.06 98 TYR A O 1
ATOM 800 N N . LEU A 1 99 ? 3.061 -5.198 3.240 1.00 85.12 99 LEU A N 1
ATOM 801 C CA . LEU A 1 99 ? 2.298 -6.350 2.759 1.00 85.12 99 LEU A CA 1
ATOM 802 C C . LEU A 1 99 ? 2.358 -7.525 3.743 1.00 85.12 99 LEU A C 1
ATOM 804 O O . LEU A 1 99 ? 1.317 -8.100 4.052 1.00 85.12 99 LEU A O 1
ATOM 808 N N . LYS A 1 100 ? 3.526 -7.808 4.333 1.00 86.69 100 LYS A N 1
ATOM 809 C CA . LYS A 1 100 ? 3.680 -8.777 5.430 1.00 86.69 100 LYS A CA 1
ATOM 810 C C . LYS A 1 100 ? 2.821 -8.410 6.634 1.00 86.69 100 LYS A C 1
ATOM 812 O O . LYS A 1 100 ? 2.167 -9.270 7.220 1.00 86.69 100 LYS A O 1
ATOM 817 N N . GLY A 1 101 ? 2.809 -7.129 6.994 1.00 81.31 101 GLY A N 1
ATOM 818 C CA . GLY A 1 101 ? 2.051 -6.625 8.130 1.00 81.31 101 GLY A CA 1
ATOM 819 C C . GLY A 1 101 ? 0.534 -6.699 7.951 1.00 81.31 101 GLY A C 1
ATOM 820 O O . GLY A 1 101 ? -0.170 -6.826 8.949 1.00 81.31 101 GLY A O 1
ATOM 821 N N . GLU A 1 102 ? 0.001 -6.570 6.733 1.00 82.62 102 GLU A N 1
ATOM 822 C CA . GLU A 1 102 ? -1.449 -6.646 6.468 1.00 82.62 102 GLU A CA 1
ATOM 823 C C . GLU A 1 102 ? -1.915 -8.051 6.074 1.00 82.62 102 GLU A C 1
ATOM 825 O O . GLU A 1 102 ? -2.951 -8.502 6.560 1.00 82.62 102 GLU A O 1
ATOM 830 N N . PHE A 1 103 ? -1.155 -8.754 5.238 1.00 86.75 103 PHE A N 1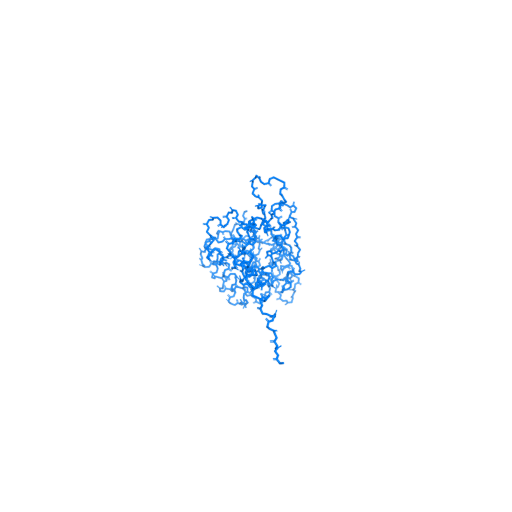
ATOM 831 C CA . PHE A 1 103 ? -1.602 -9.989 4.590 1.00 86.75 103 PHE A CA 1
ATOM 832 C C . PHE A 1 103 ? -0.851 -11.242 5.046 1.00 86.75 103 PHE A C 1
ATOM 834 O O . PHE A 1 103 ? -1.219 -12.340 4.628 1.00 86.75 103 PHE A O 1
ATOM 841 N N . GLY A 1 104 ? 0.136 -11.102 5.936 1.00 85.75 104 GLY A N 1
ATOM 842 C CA . GLY A 1 104 ? 0.964 -12.199 6.435 1.00 85.75 104 GLY A CA 1
ATOM 843 C C . GLY A 1 104 ? 2.247 -12.398 5.628 1.00 85.75 104 GLY A C 1
ATOM 844 O O . GLY A 1 104 ? 2.425 -11.843 4.546 1.00 85.75 104 GLY A O 1
ATOM 845 N N . SER A 1 105 ? 3.173 -13.200 6.159 1.00 89.00 105 SER A N 1
ATOM 846 C CA . SER A 1 105 ? 4.458 -13.495 5.503 1.00 89.00 105 SER A CA 1
ATOM 847 C C . SER A 1 105 ? 4.313 -14.207 4.155 1.00 89.00 105 SER A C 1
ATOM 849 O O . SER A 1 105 ? 5.226 -14.165 3.339 1.00 89.00 105 SER A O 1
ATOM 851 N N . ASP A 1 106 ? 3.162 -14.827 3.910 1.00 91.25 106 ASP A N 1
ATOM 852 C CA . ASP A 1 106 ? 2.782 -15.531 2.691 1.00 91.25 106 ASP A CA 1
ATOM 853 C C . ASP A 1 106 ? 2.043 -14.635 1.678 1.00 91.25 106 ASP A C 1
ATOM 855 O O . ASP A 1 106 ? 1.474 -15.158 0.719 1.00 91.25 106 ASP A O 1
ATOM 859 N N . TRP A 1 107 ? 2.043 -13.304 1.850 1.00 89.88 107 TRP A N 1
ATOM 860 C CA . TRP A 1 107 ? 1.314 -12.359 0.987 1.00 89.88 107 TRP A CA 1
ATOM 861 C C . TRP A 1 107 ? 1.585 -12.554 -0.510 1.00 89.88 107 TRP A C 1
ATOM 863 O O . TRP A 1 107 ? 0.679 -12.381 -1.324 1.00 89.88 107 TRP A O 1
ATOM 873 N N . LEU A 1 108 ? 2.800 -12.971 -0.878 1.00 92.31 108 LEU A N 1
ATOM 874 C CA . LEU A 1 108 ? 3.175 -13.238 -2.266 1.00 92.31 108 LEU A CA 1
ATOM 875 C C . LEU A 1 108 ? 2.324 -14.361 -2.884 1.00 92.31 108 LEU A C 1
ATOM 877 O O . LEU A 1 108 ? 1.964 -14.288 -4.053 1.00 92.31 108 LEU A O 1
ATOM 881 N N . THR A 1 109 ? 1.935 -15.368 -2.097 1.00 92.81 109 THR A N 1
ATOM 882 C CA . THR A 1 109 ? 1.062 -16.469 -2.556 1.00 92.81 109 THR A CA 1
ATOM 883 C C . THR A 1 109 ? -0.386 -16.026 -2.773 1.00 92.81 109 THR A C 1
ATOM 885 O O . THR A 1 109 ? -1.122 -16.648 -3.535 1.00 92.81 109 THR A O 1
ATOM 888 N N . LYS A 1 110 ? -0.780 -14.919 -2.135 1.00 92.62 110 LYS A N 1
ATOM 889 C CA . LYS A 1 110 ? -2.097 -14.275 -2.248 1.00 92.62 110 LYS A CA 1
ATOM 890 C C . LYS A 1 110 ? -2.120 -13.193 -3.332 1.00 92.62 110 LYS A C 1
ATOM 892 O O . LYS A 1 110 ? -3.150 -12.553 -3.550 1.00 92.62 110 LYS A O 1
ATOM 897 N N . MET A 1 111 ? -0.983 -12.959 -3.990 1.00 94.44 111 MET A N 1
ATOM 898 C CA . MET A 1 111 ? -0.836 -11.950 -5.025 1.00 94.44 111 MET A CA 1
ATOM 899 C C . MET A 1 111 ? -1.430 -12.437 -6.349 1.00 94.44 111 MET A C 1
ATOM 901 O O . MET A 1 111 ? -1.061 -13.481 -6.883 1.00 94.44 111 MET A O 1
ATOM 905 N N . ASN A 1 112 ? -2.302 -11.624 -6.932 1.00 94.44 112 ASN A N 1
ATOM 906 C CA . ASN A 1 112 ? -2.780 -11.762 -8.295 1.00 94.44 112 ASN A CA 1
ATOM 907 C C . ASN A 1 112 ? -2.292 -10.572 -9.125 1.00 94.44 112 ASN A C 1
ATOM 909 O O . ASN A 1 112 ? -2.467 -9.418 -8.739 1.00 94.44 112 ASN A O 1
ATOM 913 N N . VAL A 1 113 ? -1.681 -10.860 -10.268 1.00 93.81 113 VAL A N 1
ATOM 914 C CA . VAL A 1 113 ? -1.147 -9.853 -11.188 1.00 93.81 113 VAL A CA 1
ATOM 915 C C . VAL A 1 113 ? -1.944 -9.942 -12.475 1.00 93.81 113 VAL A C 1
ATOM 917 O O . VAL A 1 113 ? -2.090 -11.035 -13.021 1.00 93.81 113 VAL A O 1
ATOM 920 N N . ARG A 1 114 ? -2.466 -8.808 -12.940 1.00 93.19 114 ARG A N 1
ATOM 921 C CA . ARG A 1 114 ? -3.255 -8.726 -14.172 1.00 93.19 114 ARG A CA 1
ATOM 922 C C . ARG A 1 114 ? -3.094 -7.367 -14.830 1.00 93.19 114 ARG A C 1
ATOM 924 O O . ARG A 1 114 ? -2.881 -6.368 -14.145 1.00 93.19 114 ARG A O 1
ATOM 931 N N . GLU A 1 115 ? -3.234 -7.295 -16.145 1.00 88.88 115 GLU A N 1
ATOM 932 C CA . GLU A 1 115 ? -3.247 -5.997 -16.826 1.00 88.88 115 GLU A CA 1
ATOM 933 C C . GLU A 1 115 ? -4.403 -5.106 -16.335 1.00 88.88 115 GLU A C 1
ATOM 935 O O . GLU A 1 115 ? -5.515 -5.572 -16.062 1.00 88.88 115 GLU A O 1
ATOM 940 N N . SER A 1 116 ? -4.138 -3.804 -16.192 1.00 80.50 116 SER A N 1
ATOM 941 C CA . SER A 1 116 ? -5.163 -2.854 -15.768 1.00 80.50 116 SER A CA 1
ATOM 942 C C . SER A 1 116 ? -6.114 -2.551 -16.922 1.00 80.50 116 SER A C 1
ATOM 944 O O . SER A 1 116 ? -5.723 -1.988 -17.941 1.00 80.50 116 SER A O 1
ATOM 946 N N . ALA A 1 117 ? -7.403 -2.837 -16.728 1.00 79.06 117 ALA A N 1
ATOM 947 C CA . ALA A 1 117 ? -8.444 -2.465 -17.690 1.00 79.06 117 ALA A CA 1
ATOM 948 C C . ALA A 1 117 ? -8.607 -0.938 -17.834 1.00 79.06 117 ALA A C 1
ATOM 950 O O . ALA A 1 117 ? -9.128 -0.464 -18.838 1.00 79.06 117 ALA A O 1
ATOM 951 N N . ALA A 1 118 ? -8.183 -0.170 -16.823 1.00 73.50 118 ALA A N 1
ATOM 952 C CA . ALA A 1 118 ? -8.336 1.282 -16.785 1.00 73.50 118 ALA A CA 1
ATOM 953 C C . ALA A 1 118 ? -7.111 2.038 -17.321 1.00 73.50 118 ALA A C 1
ATOM 955 O O . ALA A 1 118 ? -7.230 3.209 -17.671 1.00 73.50 118 ALA A O 1
ATOM 956 N N . ASN A 1 119 ? -5.935 1.404 -17.350 1.00 74.25 119 ASN A N 1
ATOM 957 C CA . ASN A 1 119 ? -4.704 2.034 -17.813 1.00 74.25 119 ASN A CA 1
ATOM 958 C C . ASN A 1 119 ? -3.834 1.003 -18.558 1.00 74.25 119 ASN A C 1
ATOM 960 O O . ASN A 1 119 ? -3.277 0.121 -17.905 1.00 74.25 119 ASN A O 1
ATOM 964 N N . PRO A 1 120 ? -3.672 1.121 -19.889 1.00 77.56 120 PRO A N 1
ATOM 965 C CA . PRO A 1 120 ? -2.895 0.167 -20.680 1.00 77.56 120 PRO A CA 1
ATOM 966 C C . PRO A 1 120 ? -1.402 0.142 -20.318 1.00 77.56 120 PRO A C 1
ATOM 968 O O . PRO A 1 120 ? -0.737 -0.864 -20.576 1.00 77.56 120 PRO A O 1
ATOM 971 N N . ASP A 1 121 ? -0.885 1.199 -19.690 1.00 75.44 121 ASP A N 1
ATOM 972 C CA . ASP A 1 121 ? 0.502 1.303 -19.224 1.00 75.44 121 ASP A CA 1
ATOM 973 C C . ASP A 1 121 ? 0.673 0.848 -17.766 1.00 75.44 121 ASP A C 1
ATOM 975 O O . ASP A 1 121 ? 1.757 0.971 -17.195 1.00 75.44 121 ASP A O 1
ATOM 979 N N . ALA A 1 122 ? -0.384 0.316 -17.143 1.00 79.00 122 ALA A N 1
ATOM 980 C CA . ALA A 1 122 ? -0.346 -0.200 -15.784 1.00 79.00 122 ALA A CA 1
ATOM 981 C C . ALA A 1 122 ? -0.698 -1.688 -15.714 1.00 79.00 122 ALA A C 1
ATOM 983 O O . ALA A 1 122 ? -1.558 -2.212 -16.425 1.00 79.00 122 ALA A O 1
ATOM 984 N N . VAL A 1 123 ? -0.073 -2.353 -14.757 1.00 86.69 123 VAL A N 1
ATOM 985 C CA . VAL A 1 123 ? -0.448 -3.673 -14.273 1.00 86.69 123 VAL A CA 1
ATOM 986 C C . VAL A 1 123 ? -1.040 -3.495 -12.887 1.00 86.69 123 VAL A C 1
ATOM 988 O O . VAL A 1 123 ? -0.488 -2.798 -12.037 1.00 86.69 123 VAL A O 1
ATOM 991 N N . GLU A 1 124 ? -2.185 -4.115 -12.664 1.00 89.88 124 GLU A N 1
ATOM 992 C CA . GLU A 1 124 ? -2.830 -4.145 -11.368 1.00 89.88 124 GLU A CA 1
ATOM 993 C C . GLU A 1 124 ? -2.302 -5.343 -10.574 1.00 89.88 124 GLU A C 1
ATOM 995 O O . GLU A 1 124 ? -2.454 -6.497 -10.981 1.00 89.88 124 GLU A O 1
ATOM 1000 N N . VAL A 1 125 ? -1.695 -5.060 -9.427 1.00 90.00 125 VAL A N 1
ATOM 1001 C CA . VAL A 1 125 ? -1.304 -6.065 -8.443 1.00 90.00 125 VAL A CA 1
ATOM 1002 C C . VAL A 1 125 ? -2.342 -6.053 -7.340 1.00 90.00 125 VAL A C 1
ATOM 1004 O O . VAL A 1 125 ? -2.518 -5.054 -6.643 1.00 90.00 125 VAL A O 1
ATOM 1007 N N . ARG A 1 126 ? -3.052 -7.165 -7.192 1.00 90.38 126 ARG A N 1
ATOM 1008 C CA . ARG A 1 126 ? -3.981 -7.392 -6.091 1.00 90.38 126 ARG A CA 1
ATOM 1009 C C . ARG A 1 126 ? -3.340 -8.300 -5.068 1.00 90.38 126 ARG A C 1
ATOM 1011 O O . ARG A 1 126 ? -2.884 -9.379 -5.421 1.00 90.38 126 ARG A O 1
ATOM 1018 N N . VAL A 1 127 ? -3.368 -7.897 -3.809 1.00 89.88 127 VAL A N 1
ATOM 1019 C CA . VAL A 1 127 ? -3.039 -8.774 -2.683 1.00 89.88 127 VAL A CA 1
ATOM 1020 C C . VAL A 1 127 ? -4.252 -8.757 -1.775 1.00 89.88 127 VAL A C 1
ATOM 1022 O O . VAL A 1 127 ? -4.485 -7.772 -1.078 1.00 89.88 127 VAL A O 1
ATOM 1025 N N . GLU A 1 128 ? -5.065 -9.812 -1.835 1.00 88.88 128 GLU A N 1
ATOM 1026 C CA . GLU A 1 128 ? -6.361 -9.864 -1.147 1.00 88.88 128 GLU A CA 1
ATOM 1027 C C . GLU A 1 128 ? -7.228 -8.623 -1.457 1.00 88.88 128 GLU A C 1
ATOM 1029 O O . GLU A 1 128 ? -7.770 -8.476 -2.555 1.00 88.88 128 GLU A O 1
ATOM 1034 N N . ARG A 1 129 ? -7.346 -7.716 -0.479 1.00 86.12 129 ARG A N 1
ATOM 1035 C CA . ARG A 1 129 ? -8.133 -6.484 -0.548 1.00 86.12 129 ARG A CA 1
ATOM 1036 C C . ARG A 1 129 ? -7.318 -5.285 -1.031 1.00 86.12 129 ARG A C 1
ATOM 1038 O O . ARG A 1 129 ? -7.929 -4.289 -1.386 1.00 86.12 129 ARG A O 1
ATOM 1045 N N . GLU A 1 130 ? -5.988 -5.346 -1.052 1.00 85.31 130 GLU A N 1
ATOM 1046 C CA . GLU A 1 130 ? -5.147 -4.240 -1.523 1.00 85.31 130 GLU A CA 1
ATOM 1047 C C . GLU A 1 130 ? -4.995 -4.270 -3.040 1.00 85.31 130 GLU A C 1
ATOM 1049 O O . GLU A 1 130 ? -4.897 -5.333 -3.660 1.00 85.31 130 GLU A O 1
ATOM 1054 N N . ARG A 1 131 ? -4.932 -3.077 -3.631 1.00 85.00 131 ARG A N 1
ATOM 1055 C CA . ARG A 1 131 ? -4.670 -2.884 -5.051 1.00 85.00 131 ARG A CA 1
ATOM 1056 C C . ARG A 1 131 ? -3.525 -1.891 -5.221 1.00 85.00 131 ARG A C 1
ATOM 1058 O O . ARG A 1 131 ? -3.665 -0.728 -4.856 1.00 85.00 131 ARG A O 1
ATOM 1065 N N . LEU A 1 132 ? -2.460 -2.336 -5.876 1.00 83.69 132 LEU A N 1
ATOM 1066 C CA . LEU A 1 132 ? -1.333 -1.513 -6.307 1.00 83.69 132 LEU A CA 1
ATOM 1067 C C . LEU A 1 132 ? -1.342 -1.405 -7.837 1.00 83.69 132 LEU A C 1
ATOM 1069 O O . LEU A 1 132 ? -1.647 -2.378 -8.530 1.00 83.69 132 LEU A O 1
ATOM 1073 N N . ASN A 1 133 ? -1.018 -0.237 -8.379 1.00 81.75 133 ASN A N 1
ATOM 1074 C CA . ASN A 1 133 ? -0.899 -0.001 -9.809 1.00 81.75 133 ASN A CA 1
ATOM 1075 C C . ASN A 1 133 ? 0.576 0.201 -10.147 1.00 81.75 133 ASN A C 1
ATOM 1077 O O . ASN A 1 133 ? 1.220 1.183 -9.775 1.00 81.75 133 ASN A O 1
ATOM 1081 N N . VAL A 1 134 ? 1.105 -0.751 -10.900 1.00 80.38 134 VAL A N 1
ATOM 1082 C CA . VAL A 1 134 ? 2.507 -0.795 -11.284 1.00 80.38 134 VAL A CA 1
ATOM 1083 C C . VAL A 1 134 ? 2.609 -0.319 -12.717 1.00 80.38 134 VAL A C 1
ATOM 1085 O O . VAL A 1 134 ? 2.068 -0.946 -13.627 1.00 80.38 134 VAL A O 1
ATOM 1088 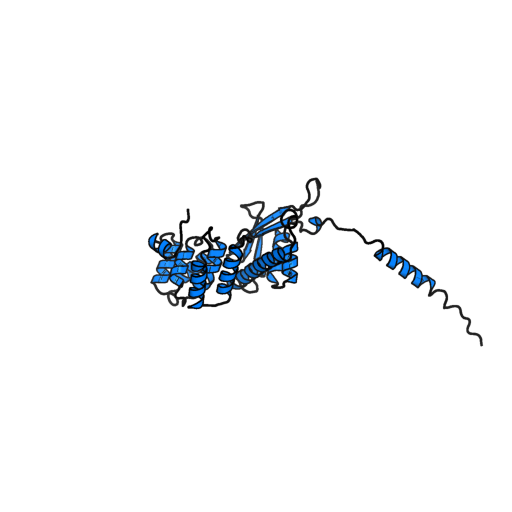N N . LEU A 1 135 ? 3.277 0.807 -12.926 1.00 80.94 135 LEU A N 1
ATOM 1089 C CA . LEU A 1 135 ? 3.488 1.354 -14.257 1.00 80.94 135 LEU A CA 1
ATOM 1090 C C . LEU A 1 135 ? 4.583 0.561 -14.962 1.00 80.94 135 LEU A C 1
ATOM 1092 O O . LEU A 1 135 ? 5.641 0.305 -14.388 1.00 80.94 135 LEU A O 1
ATOM 1096 N N . VAL A 1 136 ? 4.349 0.201 -16.217 1.00 81.31 136 VAL A N 1
ATOM 1097 C CA . VAL A 1 136 ? 5.272 -0.582 -17.045 1.00 81.31 136 VAL A CA 1
ATOM 1098 C C . VAL A 1 136 ? 5.483 0.094 -18.393 1.00 81.31 136 VAL A C 1
ATOM 1100 O O . VAL A 1 136 ? 4.636 0.841 -18.870 1.00 81.31 136 VAL A O 1
ATOM 1103 N N . ARG A 1 137 ? 6.624 -0.165 -19.038 1.00 82.00 137 ARG A N 1
ATOM 1104 C CA . ARG A 1 137 ? 6.919 0.377 -20.374 1.00 82.00 137 ARG A CA 1
ATOM 1105 C C . ARG A 1 137 ? 7.683 -0.627 -21.218 1.00 82.00 137 ARG A C 1
ATOM 1107 O O . ARG A 1 137 ? 8.552 -1.344 -20.713 1.00 82.00 137 ARG A O 1
ATOM 1114 N N . ASN A 1 138 ? 7.418 -0.606 -22.520 1.00 83.56 138 ASN A N 1
ATOM 1115 C CA . ASN A 1 138 ? 8.205 -1.352 -23.491 1.00 83.56 138 ASN A CA 1
ATOM 1116 C C . ASN A 1 138 ? 9.649 -0.811 -23.556 1.00 83.56 138 ASN A C 1
ATOM 1118 O O . ASN A 1 138 ? 9.863 0.396 -23.640 1.00 83.56 138 ASN A O 1
ATOM 1122 N N . GLN A 1 139 ? 10.622 -1.715 -23.496 1.00 80.00 139 GLN A N 1
ATOM 1123 C CA . GLN A 1 139 ? 12.063 -1.459 -23.507 1.00 80.00 139 GLN A CA 1
ATOM 1124 C C . GLN A 1 139 ? 12.700 -1.707 -24.877 1.00 80.00 139 GLN A C 1
ATOM 1126 O O . GLN A 1 139 ? 13.884 -1.427 -25.055 1.00 80.00 139 GLN A O 1
ATOM 1131 N N . VAL A 1 140 ? 11.950 -2.245 -25.845 1.00 81.75 140 VAL A N 1
ATOM 1132 C CA . VAL A 1 140 ? 12.447 -2.440 -27.212 1.00 81.75 140 VAL A CA 1
ATOM 1133 C C . VAL A 1 140 ? 12.766 -1.068 -27.831 1.00 81.75 140 VAL A C 1
ATOM 1135 O O . VAL A 1 140 ? 11.868 -0.227 -27.914 1.00 81.75 140 VAL A O 1
ATOM 1138 N N . PRO A 1 141 ? 14.013 -0.814 -28.277 1.00 79.62 141 PRO A N 1
ATOM 1139 C CA . PRO A 1 141 ? 14.388 0.470 -28.859 1.00 79.62 141 PRO A CA 1
ATOM 1140 C C . PRO A 1 141 ? 13.600 0.807 -30.129 1.00 79.62 141 PRO A C 1
ATOM 1142 O O . PRO A 1 141 ? 13.284 -0.072 -30.938 1.00 79.62 141 PRO A O 1
ATOM 1145 N N . ALA A 1 142 ? 13.367 2.102 -30.352 1.00 73.94 142 ALA A N 1
ATOM 1146 C CA . ALA A 1 142 ? 12.823 2.591 -31.614 1.00 73.94 142 ALA A CA 1
ATOM 1147 C C . ALA A 1 142 ? 13.708 2.136 -32.795 1.00 73.94 142 ALA A C 1
ATOM 1149 O O . ALA A 1 142 ? 14.936 2.171 -32.718 1.00 73.94 142 ALA A O 1
ATOM 1150 N N . GLY A 1 143 ? 13.086 1.668 -33.880 1.00 74.81 143 GLY A N 1
ATOM 1151 C CA . GLY A 1 143 ? 13.787 1.124 -35.053 1.00 74.81 143 GLY A CA 1
ATOM 1152 C C . GLY A 1 143 ? 14.046 -0.389 -35.021 1.00 74.81 143 GLY A C 1
ATOM 1153 O O . GLY A 1 143 ? 14.544 -0.938 -36.001 1.00 74.81 143 GLY A O 1
ATOM 1154 N N . LYS A 1 144 ? 13.675 -1.094 -33.943 1.00 79.12 144 LYS A N 1
ATOM 1155 C CA . LYS A 1 144 ? 13.679 -2.568 -33.872 1.00 79.12 144 LYS A CA 1
ATOM 1156 C C . LYS A 1 144 ? 12.302 -3.161 -34.205 1.00 79.12 144 LYS A C 1
ATOM 1158 O O . LYS A 1 144 ? 11.695 -3.868 -33.405 1.00 79.12 144 LYS A O 1
ATOM 1163 N N . THR A 1 145 ? 11.793 -2.841 -35.394 1.00 71.69 145 THR A N 1
ATOM 1164 C CA . THR A 1 145 ? 10.480 -3.297 -35.878 1.00 71.69 145 THR A CA 1
ATOM 1165 C C . THR A 1 145 ? 10.426 -4.827 -35.975 1.00 71.69 145 THR A C 1
ATOM 1167 O O . THR A 1 145 ? 11.324 -5.438 -36.546 1.00 71.69 145 THR A O 1
ATOM 1170 N N . GLY A 1 146 ? 9.373 -5.445 -35.432 1.00 79.31 146 GLY A N 1
ATOM 1171 C CA . GLY A 1 146 ? 9.163 -6.902 -35.456 1.00 79.31 146 GLY A CA 1
ATOM 1172 C C . GLY A 1 146 ? 9.768 -7.674 -34.278 1.00 79.31 146 GLY A C 1
ATOM 1173 O O . GLY A 1 146 ? 9.492 -8.862 -34.133 1.00 79.31 146 GLY A O 1
ATOM 1174 N N . GLU A 1 147 ? 10.547 -7.022 -33.410 1.00 86.25 147 GLU A N 1
ATOM 1175 C CA . GLU A 1 147 ? 11.005 -7.638 -32.161 1.00 86.25 147 GLU A CA 1
ATOM 1176 C C . GLU A 1 147 ? 9.841 -7.811 -31.175 1.00 86.25 147 GLU A C 1
ATOM 1178 O O . GLU A 1 147 ? 8.944 -6.970 -31.072 1.00 86.25 147 GLU A O 1
ATOM 1183 N N . THR A 1 148 ? 9.865 -8.915 -30.424 1.00 88.38 148 THR A N 1
ATOM 1184 C CA . THR A 1 148 ? 8.875 -9.170 -29.371 1.00 88.38 148 THR A CA 1
ATOM 1185 C C . THR A 1 148 ? 8.973 -8.083 -28.294 1.00 88.38 148 THR A C 1
ATOM 1187 O O . THR A 1 148 ? 10.090 -7.823 -27.835 1.00 88.38 148 THR A O 1
ATOM 1190 N N . PRO A 1 149 ? 7.850 -7.473 -27.856 1.00 88.06 149 PRO A N 1
ATOM 1191 C CA . PRO A 1 149 ? 7.847 -6.496 -26.771 1.00 88.06 149 PRO A CA 1
ATOM 1192 C C . PRO A 1 149 ? 8.549 -7.014 -25.516 1.00 88.06 149 PRO A C 1
ATOM 1194 O O . PRO A 1 149 ? 8.475 -8.199 -25.184 1.00 88.06 149 PRO A O 1
ATOM 1197 N N . ARG A 1 150 ? 9.233 -6.108 -24.817 1.00 87.19 150 ARG A N 1
ATOM 1198 C CA . ARG A 1 150 ? 9.997 -6.406 -23.605 1.00 87.19 150 ARG A CA 1
ATOM 1199 C C . ARG A 1 150 ? 9.637 -5.394 -22.538 1.00 87.19 150 ARG A C 1
ATOM 1201 O O . ARG A 1 150 ? 9.751 -4.202 -22.786 1.00 87.19 150 ARG A O 1
ATOM 1208 N N . TRP A 1 151 ? 9.183 -5.839 -21.379 1.00 84.12 151 TRP A N 1
ATOM 1209 C CA . TRP A 1 151 ? 8.540 -4.963 -20.403 1.00 84.12 151 TRP A CA 1
ATOM 1210 C C . TRP A 1 151 ? 9.417 -4.757 -19.177 1.00 84.12 151 TRP A C 1
ATOM 1212 O O . TRP A 1 151 ? 9.888 -5.717 -18.576 1.00 84.12 151 TRP A O 1
ATOM 1222 N N . GLY A 1 152 ? 9.623 -3.496 -18.805 1.00 78.75 152 GLY A N 1
ATOM 1223 C CA . GLY A 1 152 ? 10.264 -3.108 -17.550 1.00 78.75 152 GLY A CA 1
ATOM 1224 C C . GLY A 1 152 ? 9.306 -2.310 -16.675 1.00 78.75 152 GLY A C 1
ATOM 1225 O O . GLY A 1 152 ? 8.396 -1.654 -17.193 1.00 78.75 152 GLY A O 1
ATOM 1226 N N . VAL A 1 153 ? 9.524 -2.344 -15.360 1.00 78.31 153 VAL A N 1
ATOM 1227 C CA . VAL A 1 153 ? 8.721 -1.571 -14.403 1.00 78.31 153 VAL A CA 1
ATOM 1228 C C . VAL A 1 153 ? 9.241 -0.136 -14.307 1.00 78.31 153 VAL A C 1
ATOM 1230 O O . VAL A 1 153 ? 10.428 0.101 -14.079 1.00 78.31 153 VAL A O 1
ATOM 1233 N N . VAL A 1 154 ? 8.345 0.829 -14.511 1.00 71.94 154 VAL A N 1
ATOM 1234 C CA . VAL A 1 154 ? 8.612 2.261 -14.345 1.00 71.94 154 VAL A CA 1
ATOM 1235 C C . VAL A 1 154 ? 8.516 2.624 -12.875 1.00 71.94 154 VAL A C 1
ATOM 1237 O O . VAL A 1 154 ? 9.429 3.260 -12.358 1.00 71.94 154 VAL A O 1
ATOM 1240 N N . ASP A 1 155 ? 7.389 2.285 -12.247 1.00 69.38 155 ASP A N 1
ATOM 1241 C CA . ASP A 1 155 ? 6.974 2.785 -10.940 1.00 69.38 155 ASP A CA 1
ATOM 1242 C C . ASP A 1 155 ? 5.999 1.841 -10.251 1.00 69.38 155 ASP A C 1
ATOM 1244 O O . ASP A 1 155 ? 5.261 1.115 -10.917 1.00 69.38 155 ASP A O 1
ATOM 1248 N N . ILE A 1 156 ? 5.906 1.972 -8.933 1.00 72.19 156 ILE A N 1
ATOM 1249 C CA . ILE A 1 156 ? 4.733 1.555 -8.172 1.00 72.19 156 ILE A CA 1
ATOM 1250 C C . ILE A 1 156 ? 4.034 2.857 -7.783 1.00 72.19 156 ILE A C 1
ATOM 1252 O O . ILE A 1 156 ? 4.486 3.543 -6.870 1.00 72.19 156 ILE A O 1
ATOM 1256 N N . ALA A 1 157 ? 2.978 3.231 -8.512 1.00 63.88 157 ALA A N 1
ATOM 1257 C CA . ALA A 1 157 ? 2.401 4.581 -8.484 1.00 63.88 157 ALA A CA 1
ATOM 1258 C C . ALA A 1 157 ? 1.960 5.038 -7.080 1.00 63.88 157 ALA A C 1
ATOM 1260 O O . ALA A 1 157 ? 1.862 6.232 -6.801 1.00 63.88 157 ALA A O 1
ATOM 1261 N N . GLU A 1 158 ? 1.689 4.089 -6.187 1.00 64.94 158 GLU A N 1
ATOM 1262 C CA . GLU A 1 158 ? 1.286 4.324 -4.806 1.00 64.94 158 GLU A CA 1
ATOM 1263 C C . GLU A 1 158 ? 2.444 4.695 -3.865 1.00 64.94 158 GLU A C 1
ATOM 1265 O O . GLU A 1 158 ? 2.185 5.146 -2.748 1.00 64.94 158 GLU A O 1
ATOM 1270 N N . PHE A 1 159 ? 3.703 4.525 -4.277 1.00 62.31 159 PHE A N 1
ATOM 1271 C CA . PHE A 1 159 ? 4.879 4.800 -3.454 1.00 62.31 159 PHE A CA 1
ATOM 1272 C C . PHE A 1 159 ? 5.668 5.979 -4.039 1.00 62.31 159 PHE A C 1
ATOM 1274 O O . PHE A 1 159 ? 6.326 5.824 -5.067 1.00 62.31 159 PHE A O 1
ATOM 1281 N N . PRO A 1 160 ? 5.640 7.167 -3.403 1.00 53.34 160 PRO A N 1
ATOM 1282 C CA . PRO A 1 160 ? 6.383 8.310 -3.910 1.00 53.34 160 PRO A CA 1
ATOM 1283 C C . PRO A 1 160 ? 7.884 8.018 -3.904 1.00 53.34 160 PRO A C 1
ATOM 1285 O O . PRO A 1 160 ? 8.443 7.530 -2.917 1.00 53.34 160 PRO A O 1
ATOM 1288 N N . ARG A 1 161 ? 8.546 8.361 -5.009 1.00 53.41 161 ARG A N 1
ATOM 1289 C CA . ARG A 1 161 ? 10.007 8.356 -5.111 1.00 53.41 161 ARG A CA 1
ATOM 1290 C C . ARG A 1 161 ? 10.558 9.660 -4.544 1.00 53.41 161 ARG A C 1
ATOM 1292 O O . ARG A 1 161 ? 9.893 10.690 -4.573 1.00 53.41 161 ARG A O 1
ATOM 1299 N N . ALA A 1 162 ? 11.747 9.595 -3.959 1.00 49.72 162 ALA A N 1
ATOM 1300 C CA . ALA A 1 162 ? 12.286 10.671 -3.141 1.00 49.72 162 ALA A CA 1
ATOM 1301 C C . ALA A 1 162 ? 12.477 11.993 -3.910 1.00 49.72 162 ALA A C 1
ATOM 1303 O O . ALA A 1 162 ? 13.418 12.136 -4.683 1.00 49.72 162 ALA A O 1
ATOM 1304 N N . GLU A 1 163 ? 11.676 12.997 -3.559 1.00 42.34 163 GLU A N 1
ATOM 1305 C CA . GLU A 1 163 ? 12.217 14.305 -3.183 1.00 42.34 163 GLU A CA 1
ATOM 1306 C C . GLU A 1 163 ? 12.464 14.273 -1.663 1.00 42.34 163 GLU A C 1
ATOM 1308 O O . GLU A 1 163 ? 11.710 13.631 -0.928 1.00 42.34 163 GLU A O 1
ATOM 1313 N N . GLY A 1 164 ? 13.542 14.895 -1.171 1.00 36.03 164 GLY A N 1
ATOM 1314 C CA . GLY A 1 164 ? 14.144 14.646 0.155 1.00 36.03 164 GLY A CA 1
ATOM 1315 C C . GLY A 1 164 ? 13.227 14.663 1.398 1.00 36.03 164 GLY A C 1
ATOM 1316 O O . GLY A 1 164 ? 13.612 14.106 2.424 1.00 36.03 164 GLY A O 1
ATOM 1317 N N . GLY A 1 165 ? 12.009 15.214 1.324 1.00 41.41 165 GLY A N 1
ATOM 1318 C CA . GLY A 1 165 ? 11.003 15.149 2.396 1.00 41.41 165 GLY A CA 1
ATOM 1319 C C . GLY A 1 165 ? 10.223 13.823 2.488 1.00 41.41 165 GLY A C 1
ATOM 1320 O O . GLY A 1 165 ? 9.834 13.408 3.582 1.00 41.41 165 GLY A O 1
ATOM 1321 N N . ALA A 1 166 ? 10.038 13.100 1.378 1.00 48.72 166 ALA A N 1
ATOM 1322 C CA . ALA A 1 166 ? 9.237 11.866 1.333 1.00 48.72 166 ALA A CA 1
ATOM 1323 C C . ALA A 1 166 ? 9.914 10.671 2.039 1.00 48.72 166 ALA A C 1
ATOM 1325 O O . ALA A 1 166 ? 9.241 9.765 2.548 1.00 48.72 166 ALA A O 1
ATOM 1326 N N . LEU A 1 167 ? 11.250 10.685 2.119 1.00 45.03 167 LEU A N 1
ATOM 1327 C CA . LEU A 1 167 ? 12.045 9.670 2.820 1.00 45.03 167 LEU A CA 1
ATOM 1328 C C . LEU A 1 167 ? 11.919 9.785 4.341 1.00 45.03 167 LEU A C 1
ATOM 1330 O O . LEU A 1 167 ? 11.795 8.766 5.019 1.00 45.03 167 LEU A O 1
ATOM 1334 N N . GLN A 1 168 ? 11.888 11.008 4.877 1.00 46.00 168 GLN A N 1
ATOM 1335 C CA . GLN A 1 168 ? 11.714 11.237 6.315 1.00 46.00 168 GLN A CA 1
ATOM 1336 C C . GLN A 1 168 ? 10.317 10.805 6.781 1.00 46.00 168 GLN A C 1
ATOM 1338 O O . GLN A 1 168 ? 10.187 10.133 7.804 1.00 46.00 168 GLN A O 1
ATOM 1343 N N . GLN A 1 169 ? 9.283 11.089 5.983 1.00 49.56 169 GLN A N 1
ATOM 1344 C CA . GLN A 1 169 ? 7.917 10.628 6.253 1.00 49.56 169 GLN A CA 1
ATOM 1345 C C . GLN A 1 169 ? 7.806 9.100 6.189 1.00 49.56 169 GLN A C 1
ATOM 1347 O O . GLN A 1 169 ? 7.248 8.479 7.092 1.00 49.56 169 GLN A O 1
ATOM 1352 N N . SER A 1 170 ? 8.385 8.472 5.161 1.00 47.09 170 SER A N 1
ATOM 1353 C CA . SER A 1 170 ? 8.369 7.010 5.019 1.00 47.09 170 SER A CA 1
ATOM 1354 C C . SER A 1 170 ? 9.148 6.300 6.127 1.00 47.09 170 SER A C 1
ATOM 1356 O O . SER A 1 170 ? 8.722 5.229 6.554 1.00 47.09 170 SER A O 1
ATOM 1358 N N . ALA A 1 171 ? 10.238 6.893 6.626 1.00 49.19 171 ALA A N 1
ATOM 1359 C CA . ALA A 1 171 ? 10.993 6.383 7.769 1.00 49.19 171 ALA A CA 1
ATOM 1360 C C . ALA A 1 171 ? 10.210 6.513 9.088 1.00 49.19 171 ALA A C 1
ATOM 1362 O O . ALA A 1 171 ? 10.183 5.568 9.877 1.00 49.19 171 ALA A O 1
ATOM 1363 N N . ALA A 1 172 ? 9.517 7.634 9.310 1.00 47.94 172 ALA A N 1
ATOM 1364 C CA . ALA A 1 172 ? 8.662 7.824 10.485 1.00 47.94 172 ALA A CA 1
ATOM 1365 C C . ALA A 1 172 ? 7.452 6.867 10.481 1.00 47.94 172 ALA A C 1
ATOM 1367 O O . ALA A 1 172 ? 7.125 6.256 11.500 1.00 47.94 172 ALA A O 1
ATOM 1368 N N . ILE A 1 173 ? 6.843 6.654 9.310 1.00 50.78 173 ILE A N 1
ATOM 1369 C CA . ILE A 1 173 ? 5.793 5.649 9.088 1.00 50.78 173 ILE A CA 1
ATOM 1370 C C . ILE A 1 173 ? 6.329 4.224 9.269 1.00 50.78 173 ILE A C 1
ATOM 1372 O O . ILE A 1 173 ? 5.697 3.397 9.929 1.00 50.78 173 ILE A O 1
ATOM 1376 N N . GLY A 1 174 ? 7.531 3.947 8.763 1.00 50.34 174 GLY A N 1
ATOM 1377 C CA . GLY A 1 174 ? 8.251 2.708 9.030 1.00 50.34 174 GLY A CA 1
ATOM 1378 C C . GLY A 1 174 ? 8.464 2.479 10.532 1.00 50.34 174 GLY A C 1
ATOM 1379 O O . GLY A 1 174 ? 8.305 1.353 11.004 1.00 50.34 174 GLY A O 1
ATOM 1380 N N . GLY A 1 175 ? 8.741 3.530 11.307 1.00 50.72 175 GLY A N 1
ATOM 1381 C CA . GLY A 1 175 ? 8.810 3.483 12.770 1.00 50.72 175 GLY A CA 1
ATOM 1382 C C . GLY A 1 175 ? 7.492 3.058 13.429 1.00 50.72 175 GLY A C 1
ATOM 1383 O O . GLY A 1 175 ? 7.504 2.185 14.294 1.00 50.72 175 GLY A O 1
ATOM 1384 N N . MET A 1 176 ? 6.351 3.587 12.969 1.00 48.56 176 MET A N 1
ATOM 1385 C CA . MET A 1 176 ? 5.020 3.192 13.468 1.00 48.56 176 MET A CA 1
ATOM 1386 C C . MET A 1 176 ? 4.695 1.721 13.175 1.00 48.56 176 MET A C 1
ATOM 1388 O O . MET A 1 176 ? 4.168 1.018 14.034 1.00 48.56 176 MET A O 1
ATOM 1392 N N . LEU A 1 177 ? 5.077 1.221 11.996 1.00 49.09 177 LEU A N 1
ATOM 1393 C CA . LEU A 1 177 ? 4.882 -0.184 11.620 1.00 49.09 177 LEU A CA 1
ATOM 1394 C C . LEU A 1 177 ? 5.744 -1.167 12.438 1.00 49.09 177 LEU A C 1
ATOM 1396 O O . LEU A 1 177 ? 5.436 -2.353 12.457 1.00 49.09 177 LEU A O 1
ATOM 1400 N N . ARG A 1 178 ? 6.808 -0.711 13.122 1.00 49.97 178 ARG A N 1
ATOM 1401 C CA . ARG A 1 178 ? 7.658 -1.561 13.987 1.00 49.97 178 ARG A CA 1
ATOM 1402 C C . ARG A 1 178 ? 7.085 -1.792 15.395 1.00 49.97 178 ARG A C 1
ATOM 1404 O O . ARG A 1 178 ? 7.781 -2.345 16.238 1.00 49.97 178 ARG A O 1
ATOM 1411 N N . GLY A 1 179 ? 5.820 -1.438 15.635 1.00 43.47 179 GLY A N 1
ATOM 1412 C CA . GLY A 1 179 ? 5.072 -1.942 16.792 1.00 43.47 179 GLY A CA 1
ATOM 1413 C C . GLY A 1 179 ? 5.124 -1.078 18.049 1.00 43.47 179 GLY A C 1
ATOM 1414 O O . GLY A 1 179 ? 4.986 -1.606 19.147 1.00 43.47 179 GLY A O 1
ATOM 1415 N N . VAL A 1 180 ? 5.273 0.244 17.927 1.00 44.84 180 VAL A N 1
ATOM 1416 C CA . VAL A 1 180 ? 5.109 1.136 19.087 1.00 44.84 180 VAL A CA 1
ATOM 1417 C C . VAL A 1 180 ? 3.624 1.467 19.275 1.00 44.84 180 VAL A C 1
ATOM 1419 O O . VAL A 1 180 ? 3.193 2.571 18.972 1.00 44.84 180 VAL A O 1
ATOM 1422 N N . ALA A 1 181 ? 2.821 0.493 19.705 1.00 40.59 181 ALA A N 1
ATOM 1423 C CA . ALA A 1 181 ? 1.433 0.725 20.114 1.00 40.59 181 ALA A CA 1
ATOM 1424 C C . ALA A 1 181 ? 1.406 1.494 21.457 1.00 40.59 181 ALA A C 1
ATOM 1426 O O . ALA A 1 181 ? 2.196 1.194 22.351 1.00 40.59 181 ALA A O 1
ATOM 1427 N N . GLY A 1 182 ? 0.554 2.519 21.590 1.00 53.00 182 GLY A N 1
ATOM 1428 C CA . GLY A 1 182 ? 0.449 3.372 22.792 1.00 53.00 182 GLY A CA 1
ATOM 1429 C C . GLY A 1 182 ? 1.076 4.771 22.654 1.00 53.00 182 GLY A C 1
ATOM 1430 O O . GLY A 1 182 ? 1.121 5.331 21.561 1.00 53.00 182 GLY A O 1
ATOM 1431 N N . GLU A 1 183 ? 1.572 5.358 23.751 1.00 44.91 183 GLU A N 1
ATOM 1432 C CA . GLU A 1 183 ? 2.130 6.731 23.784 1.00 44.91 183 GLU A CA 1
ATOM 1433 C C . GLU A 1 183 ? 3.227 6.989 22.738 1.00 44.91 183 GLU A C 1
ATOM 1435 O O . GLU A 1 183 ? 3.448 8.125 22.319 1.00 44.91 183 GLU A O 1
ATOM 1440 N N . GLY A 1 184 ? 3.942 5.948 22.309 1.00 45.91 184 GLY A N 1
ATOM 1441 C CA . GLY A 1 184 ? 4.939 6.069 21.252 1.00 45.91 184 GLY A CA 1
ATOM 1442 C C . GLY A 1 184 ? 4.341 6.202 19.847 1.00 45.91 184 GLY A C 1
ATOM 1443 O O . GLY A 1 184 ? 4.932 6.894 19.023 1.00 45.91 184 GLY A O 1
ATOM 1444 N N . ALA A 1 185 ? 3.153 5.646 19.572 1.00 48.22 185 ALA A N 1
ATOM 1445 C CA . ALA A 1 185 ? 2.407 5.935 18.343 1.00 48.22 185 ALA A CA 1
ATOM 1446 C C . ALA A 1 185 ? 1.964 7.400 18.316 1.00 48.22 185 ALA A C 1
ATOM 1448 O O . ALA A 1 185 ? 2.097 8.058 17.289 1.00 48.22 185 ALA A O 1
ATOM 1449 N N . GLU A 1 186 ? 1.500 7.929 19.450 1.00 51.91 186 GLU A N 1
ATOM 1450 C CA . GLU A 1 186 ? 1.092 9.329 19.571 1.00 51.91 186 GLU A CA 1
ATOM 1451 C C . GLU A 1 186 ? 2.286 10.282 19.442 1.00 51.91 186 GLU A C 1
ATOM 1453 O O . GLU A 1 186 ? 2.224 11.239 18.674 1.00 51.91 186 GLU A O 1
ATOM 1458 N N . ARG A 1 187 ? 3.416 9.987 20.098 1.00 52.31 187 ARG A N 1
ATOM 1459 C CA . ARG A 1 187 ? 4.667 10.745 19.931 1.00 52.31 187 ARG A CA 1
ATOM 1460 C C . ARG A 1 187 ? 5.185 10.699 18.495 1.00 52.31 187 ARG A C 1
ATOM 1462 O O . ARG A 1 187 ? 5.610 11.732 17.992 1.00 52.31 187 ARG A O 1
ATOM 1469 N N . ASN A 1 188 ? 5.106 9.555 17.817 1.00 50.91 188 ASN A N 1
ATOM 1470 C CA . ASN A 1 188 ? 5.512 9.431 16.414 1.00 50.91 188 ASN A CA 1
ATOM 1471 C C . ASN A 1 188 ? 4.551 10.165 15.467 1.00 50.91 188 ASN A C 1
ATOM 1473 O O . ASN A 1 188 ? 4.997 10.833 14.538 1.00 50.91 188 ASN A O 1
ATOM 1477 N N . LEU A 1 189 ? 3.242 10.105 15.718 1.00 52.38 189 LEU A N 1
ATOM 1478 C CA . LEU A 1 189 ? 2.229 10.826 14.946 1.00 52.38 189 LEU A CA 1
ATOM 1479 C C . LEU A 1 189 ? 2.347 12.344 15.151 1.00 52.38 189 LEU A C 1
ATOM 1481 O O . LEU A 1 189 ? 2.267 13.114 14.192 1.00 52.38 189 LEU A O 1
ATOM 1485 N N . ASN A 1 190 ? 2.634 12.776 16.379 1.00 55.56 190 ASN A N 1
ATOM 1486 C CA . ASN A 1 190 ? 2.945 14.162 16.704 1.00 55.56 190 ASN A CA 1
ATOM 1487 C C . ASN A 1 190 ? 4.294 14.589 16.117 1.00 55.56 190 ASN A C 1
ATOM 1489 O O . ASN A 1 190 ? 4.378 15.704 15.632 1.00 55.56 190 ASN A O 1
ATOM 1493 N N . ALA A 1 191 ? 5.310 13.722 16.060 1.00 51.56 191 ALA A N 1
ATOM 1494 C CA . ALA A 1 191 ? 6.579 14.011 15.389 1.00 51.56 191 ALA A CA 1
ATOM 1495 C C . ALA A 1 191 ? 6.404 14.181 13.872 1.00 51.56 191 ALA A C 1
ATOM 1497 O O . ALA A 1 191 ? 6.972 15.102 13.299 1.00 51.56 191 ALA A O 1
ATOM 1498 N N . ILE A 1 192 ? 5.565 13.363 13.228 1.00 49.91 192 ILE A N 1
ATOM 1499 C CA . ILE A 1 192 ? 5.204 13.521 11.806 1.00 49.91 192 ILE A CA 1
ATOM 1500 C C . ILE A 1 192 ? 4.477 14.850 11.572 1.00 49.91 192 ILE A C 1
ATOM 1502 O O . ILE A 1 192 ? 4.740 15.530 10.585 1.00 49.91 192 ILE A O 1
ATOM 1506 N N . THR A 1 193 ? 3.600 15.236 12.501 1.00 52.56 193 THR A N 1
ATOM 1507 C CA . THR A 1 193 ? 2.853 16.502 12.442 1.00 52.56 193 THR A CA 1
ATOM 1508 C C . THR A 1 193 ? 3.756 17.715 12.734 1.00 52.56 193 THR A C 1
ATOM 1510 O O . THR A 1 193 ? 3.637 18.748 12.083 1.00 52.56 193 THR A O 1
ATOM 1513 N N . ALA A 1 194 ? 4.681 17.594 13.693 1.00 46.50 194 ALA A N 1
ATOM 1514 C CA . ALA A 1 194 ? 5.567 18.655 14.177 1.00 46.50 194 ALA A CA 1
ATOM 1515 C C . ALA A 1 194 ? 6.816 18.853 13.310 1.00 46.50 194 ALA A C 1
ATOM 1517 O O . ALA A 1 194 ? 7.387 19.940 13.318 1.00 46.50 194 ALA A O 1
ATOM 1518 N N . ALA A 1 195 ? 7.223 17.844 12.531 1.00 42.69 195 ALA A N 1
ATOM 1519 C CA . ALA A 1 195 ? 8.349 17.936 11.602 1.00 42.69 195 ALA A CA 1
ATOM 1520 C C . ALA A 1 195 ? 8.148 18.986 10.498 1.00 42.69 195 ALA A C 1
ATOM 1522 O O . ALA A 1 195 ? 9.062 19.190 9.704 1.00 42.69 195 ALA A O 1
ATOM 1523 N N . GLY A 1 196 ? 6.988 19.653 10.426 1.00 40.22 196 GLY A N 1
ATOM 1524 C CA . GLY A 1 196 ? 6.811 20.839 9.592 1.00 40.22 196 GLY A CA 1
ATOM 1525 C C . GLY A 1 196 ? 7.093 20.588 8.114 1.00 40.22 196 GLY A C 1
ATOM 1526 O O . GLY A 1 196 ? 7.306 21.539 7.365 1.00 40.22 196 GLY A O 1
ATOM 1527 N N . ALA A 1 197 ? 7.084 19.322 7.676 1.00 43.00 197 ALA A N 1
ATOM 1528 C CA . ALA A 1 197 ? 6.937 19.007 6.277 1.00 43.00 197 ALA A CA 1
ATOM 1529 C C . ALA A 1 197 ? 5.611 19.649 5.896 1.00 43.00 197 ALA A C 1
ATOM 1531 O O . ALA A 1 197 ? 4.553 19.161 6.301 1.00 43.00 197 ALA A O 1
ATOM 1532 N N . ASN A 1 198 ? 5.678 20.785 5.195 1.00 37.03 198 ASN A N 1
ATOM 1533 C CA . ASN A 1 198 ? 4.549 21.327 4.462 1.00 37.03 198 ASN A CA 1
ATOM 1534 C C . ASN A 1 198 ? 3.780 20.122 3.931 1.00 37.03 198 ASN A C 1
ATOM 1536 O O . ASN A 1 198 ? 4.397 19.254 3.308 1.00 37.03 198 ASN A O 1
ATOM 1540 N N . MET A 1 199 ? 2.486 20.020 4.241 1.00 42.78 199 MET A N 1
ATOM 1541 C CA . MET A 1 199 ? 1.596 19.023 3.654 1.00 42.78 199 MET A CA 1
ATOM 1542 C C . MET A 1 199 ? 1.483 19.309 2.149 1.00 4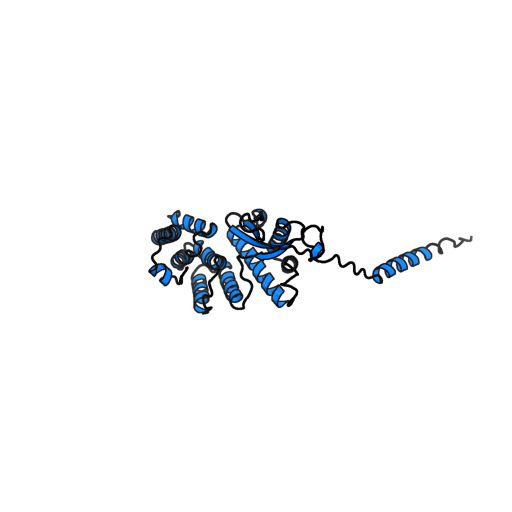2.78 199 MET A C 1
ATOM 1544 O O . MET A 1 199 ? 0.430 19.665 1.630 1.00 42.78 199 MET A O 1
ATOM 1548 N N . ALA A 1 200 ? 2.586 19.157 1.420 1.00 46.78 200 ALA A N 1
ATOM 1549 C CA . ALA A 1 200 ? 2.602 18.747 0.042 1.00 46.78 200 ALA A CA 1
ATOM 1550 C C . ALA A 1 200 ? 1.970 17.352 0.053 1.00 46.78 200 ALA A C 1
ATOM 1552 O O . ALA A 1 200 ? 2.649 16.350 0.232 1.00 46.78 200 ALA A O 1
ATOM 1553 N N . ARG A 1 201 ? 0.633 17.360 0.049 1.00 56.66 201 ARG A N 1
ATOM 1554 C CA . ARG A 1 201 ? -0.316 16.258 -0.129 1.00 56.66 201 ARG A CA 1
ATOM 1555 C C . ARG A 1 201 ? 0.258 14.886 0.242 1.00 56.66 201 ARG A C 1
ATOM 1557 O O . ARG A 1 201 ? 0.829 14.208 -0.608 1.00 56.66 201 ARG A O 1
ATOM 1564 N N . GLU A 1 202 ? 0.053 14.469 1.497 1.00 65.19 202 GLU A N 1
ATOM 1565 C CA . GLU A 1 202 ? 0.239 13.066 1.888 1.00 65.19 202 GLU A CA 1
ATOM 1566 C C . GLU A 1 202 ? -0.508 12.183 0.873 1.00 65.19 202 GLU A C 1
ATOM 1568 O O . GLU A 1 202 ? -1.701 12.370 0.619 1.00 65.19 202 GLU A O 1
ATOM 1573 N N . THR A 1 203 ? 0.205 11.260 0.231 1.00 69.56 203 THR A N 1
ATOM 1574 C CA . THR A 1 203 ? -0.415 10.329 -0.715 1.00 69.56 203 THR A CA 1
ATOM 1575 C C . THR A 1 203 ? -1.388 9.419 0.028 1.00 69.56 203 THR A C 1
ATOM 1577 O O . THR A 1 203 ? -1.198 9.110 1.206 1.00 69.56 203 THR A O 1
ATOM 1580 N N . LYS A 1 204 ? -2.396 8.891 -0.676 1.00 75.56 204 LYS A N 1
ATOM 1581 C CA . LYS A 1 204 ? -3.345 7.936 -0.085 1.00 75.56 204 LYS A CA 1
ATOM 1582 C C . LYS A 1 204 ? -2.630 6.773 0.616 1.00 75.56 204 LYS A C 1
ATOM 1584 O O . LYS A 1 204 ? -3.019 6.382 1.708 1.00 75.56 204 LYS A O 1
ATOM 1589 N N . MET A 1 205 ? -1.554 6.244 0.034 1.00 76.06 205 MET A N 1
ATOM 1590 C CA . MET A 1 205 ? -0.797 5.145 0.638 1.00 76.06 205 MET A CA 1
ATOM 1591 C C . MET A 1 205 ? -0.035 5.563 1.902 1.00 76.06 205 MET A C 1
ATOM 1593 O O . MET A 1 205 ? -0.001 4.808 2.871 1.00 76.06 205 MET A O 1
ATOM 1597 N N . GLN A 1 206 ? 0.553 6.762 1.932 1.00 74.38 206 GLN A N 1
ATOM 1598 C CA . GLN A 1 206 ? 1.192 7.283 3.145 1.00 74.38 206 GLN A CA 1
ATOM 1599 C C . GLN A 1 206 ? 0.169 7.452 4.270 1.00 74.38 206 GLN A C 1
ATOM 1601 O O . GLN A 1 206 ? 0.401 6.935 5.366 1.00 74.38 206 GLN A O 1
ATOM 1606 N N . THR A 1 207 ? -1.001 8.032 3.968 1.00 79.62 207 THR A N 1
ATOM 1607 C CA . THR A 1 207 ? -2.107 8.122 4.929 1.00 79.62 207 THR A CA 1
ATOM 1608 C C . THR A 1 207 ? -2.484 6.732 5.425 1.00 79.62 207 THR A C 1
ATOM 1610 O O . THR A 1 207 ? -2.505 6.514 6.634 1.00 79.62 207 THR A O 1
ATOM 1613 N N . LYS A 1 208 ? -2.693 5.754 4.529 1.00 82.56 208 LYS A N 1
ATOM 1614 C CA . LYS A 1 208 ? -2.998 4.367 4.917 1.00 82.56 208 LYS A CA 1
ATOM 1615 C C . LYS A 1 208 ? -1.947 3.780 5.855 1.00 82.56 208 LYS A C 1
ATOM 1617 O O . LYS A 1 208 ? -2.296 3.278 6.918 1.00 82.56 208 LYS A O 1
ATOM 1622 N N . ARG A 1 209 ? -0.665 3.839 5.489 1.00 77.94 209 ARG A N 1
ATOM 1623 C CA . ARG A 1 209 ? 0.425 3.266 6.294 1.00 77.94 209 ARG A CA 1
ATOM 1624 C C . ARG A 1 209 ? 0.548 3.935 7.665 1.00 77.94 209 ARG A C 1
ATOM 1626 O O . ARG A 1 209 ? 0.943 3.273 8.620 1.00 77.94 209 ARG A O 1
ATOM 1633 N N . ARG A 1 210 ? 0.196 5.219 7.769 1.00 82.44 210 ARG A N 1
ATOM 1634 C CA . ARG A 1 210 ? 0.141 5.959 9.033 1.00 82.44 210 ARG A CA 1
ATOM 1635 C C . ARG A 1 210 ? -1.050 5.552 9.900 1.00 82.44 210 ARG A C 1
ATOM 1637 O O . ARG A 1 210 ? -0.874 5.354 11.098 1.00 82.44 210 ARG A O 1
ATOM 1644 N N . VAL A 1 211 ? -2.243 5.424 9.319 1.00 85.81 211 VAL A N 1
ATOM 1645 C CA . VAL A 1 211 ? -3.479 5.184 10.086 1.00 85.81 211 VAL A CA 1
ATOM 1646 C C . VAL A 1 211 ? -3.719 3.706 10.407 1.00 85.81 211 VAL A C 1
ATOM 1648 O O . VAL A 1 211 ? -4.163 3.386 11.507 1.00 85.81 211 VAL A O 1
ATOM 1651 N N . LEU A 1 212 ? -3.390 2.787 9.492 1.00 86.12 212 LEU A N 1
ATOM 1652 C CA . LEU A 1 212 ? -3.701 1.357 9.623 1.00 86.12 212 LEU A CA 1
ATOM 1653 C C . LEU A 1 212 ? -3.162 0.707 10.905 1.00 86.12 212 LEU A C 1
ATOM 1655 O O . LEU A 1 212 ? -3.926 -0.028 11.530 1.00 86.12 212 LEU A O 1
ATOM 1659 N N . PRO A 1 213 ? -1.911 0.951 11.345 1.00 82.88 213 PRO A N 1
ATOM 1660 C CA . PRO A 1 213 ? -1.400 0.347 12.574 1.00 82.88 213 PRO A CA 1
ATOM 1661 C C . PRO A 1 213 ? -2.226 0.730 13.803 1.00 82.88 213 PRO A C 1
ATOM 1663 O O . PRO A 1 213 ? -2.491 -0.117 14.649 1.00 82.88 213 PRO A O 1
ATOM 1666 N N . ILE A 1 214 ? -2.680 1.984 13.869 1.00 85.19 214 ILE A N 1
ATOM 1667 C CA . ILE A 1 214 ? -3.446 2.509 15.001 1.00 85.19 214 ILE A CA 1
ATOM 1668 C C . ILE A 1 214 ? -4.903 2.029 14.946 1.00 85.19 214 ILE A C 1
ATOM 1670 O O . ILE A 1 214 ? -5.466 1.685 15.977 1.00 85.19 214 ILE A O 1
ATOM 1674 N N . LEU A 1 215 ? -5.503 1.909 13.754 1.00 88.88 215 LEU A N 1
ATOM 1675 C CA . LEU A 1 215 ? -6.855 1.345 13.607 1.00 88.88 215 LEU A CA 1
ATOM 1676 C C . LEU A 1 215 ? -6.957 -0.108 14.108 1.00 88.88 215 LEU A C 1
ATOM 1678 O O . LEU A 1 215 ? -8.035 -0.550 14.502 1.00 88.88 215 LEU A O 1
ATOM 1682 N N . ARG A 1 216 ? -5.846 -0.855 14.103 1.00 82.50 216 ARG A N 1
ATOM 1683 C CA . ARG A 1 216 ? -5.780 -2.237 14.610 1.00 82.50 216 ARG A CA 1
ATOM 1684 C C . ARG A 1 216 ? -5.699 -2.324 16.133 1.00 82.50 216 ARG A C 1
ATOM 1686 O O . ARG A 1 216 ? -5.939 -3.402 16.671 1.00 82.50 216 ARG A O 1
ATOM 1693 N N . ASP A 1 217 ? -5.341 -1.235 16.807 1.00 83.94 217 ASP A N 1
ATOM 1694 C CA . ASP A 1 217 ? -5.137 -1.203 18.250 1.00 83.94 217 ASP A CA 1
ATOM 1695 C C . ASP A 1 217 ? -6.328 -0.527 18.952 1.00 83.94 217 ASP A C 1
ATOM 1697 O O . ASP A 1 217 ? -6.376 0.703 19.030 1.00 83.94 217 ASP A O 1
ATOM 1701 N N . PRO A 1 218 ? -7.284 -1.302 19.501 1.00 82.38 218 PRO A N 1
ATOM 1702 C CA . PRO A 1 218 ? -8.436 -0.746 20.210 1.00 82.38 218 PRO A CA 1
ATOM 1703 C C . PRO A 1 218 ? -8.057 0.045 21.466 1.00 82.38 218 PRO A C 1
ATOM 1705 O O . PRO A 1 218 ? -8.864 0.839 21.941 1.00 82.38 218 PRO A O 1
ATOM 1708 N N . SER A 1 219 ? -6.846 -0.151 21.999 1.00 83.62 219 SER A N 1
ATOM 1709 C CA . SER A 1 219 ? -6.359 0.549 23.189 1.00 83.62 219 SER A CA 1
ATOM 1710 C C . SER A 1 219 ? -5.656 1.872 22.879 1.00 83.62 219 SER A C 1
ATOM 1712 O O . SER A 1 219 ? -5.321 2.617 23.801 1.00 83.62 219 SER A O 1
ATOM 1714 N N . SER A 1 220 ? -5.439 2.193 21.599 1.00 84.12 220 SER A N 1
ATOM 1715 C CA . SER A 1 220 ? -4.691 3.389 21.231 1.00 84.12 220 SER A CA 1
ATOM 1716 C C . SER A 1 220 ? -5.470 4.660 21.591 1.00 84.12 220 SER A C 1
ATOM 1718 O O . SER A 1 220 ? -6.563 4.877 21.060 1.00 84.12 220 SER A O 1
ATOM 1720 N N . PRO A 1 221 ? -4.903 5.573 22.401 1.00 81.88 221 PRO A N 1
ATOM 1721 C CA . PRO A 1 221 ? -5.567 6.836 22.731 1.00 81.88 221 PRO A CA 1
ATOM 1722 C C . PRO A 1 221 ? -5.759 7.735 21.497 1.00 81.88 221 PRO A C 1
ATOM 1724 O O . PRO A 1 221 ? -6.668 8.560 21.454 1.00 81.88 221 PRO A O 1
ATOM 1727 N N . ALA A 1 222 ? -4.951 7.538 20.449 1.00 84.62 222 ALA A N 1
ATOM 1728 C CA . ALA A 1 222 ? -5.026 8.294 19.202 1.00 84.62 222 ALA A CA 1
ATOM 1729 C C . ALA A 1 222 ? -6.093 7.769 18.222 1.00 84.62 222 ALA A C 1
ATOM 1731 O O . ALA A 1 222 ? -6.309 8.385 17.173 1.00 84.62 222 ALA A O 1
ATOM 1732 N N . ILE A 1 223 ? -6.763 6.648 18.518 1.00 90.94 223 ILE A N 1
ATOM 1733 C CA . ILE A 1 223 ? -7.588 5.947 17.528 1.00 90.94 223 ILE A CA 1
ATOM 1734 C C . ILE A 1 223 ? -8.732 6.798 16.972 1.00 90.94 223 ILE A C 1
ATOM 1736 O O . ILE A 1 223 ? -8.956 6.781 15.763 1.00 90.94 223 ILE A O 1
ATOM 1740 N N . LYS A 1 224 ? -9.401 7.614 17.800 1.00 92.25 224 LYS A N 1
ATOM 1741 C CA . LYS A 1 224 ? -10.476 8.508 17.332 1.00 92.25 224 LYS A CA 1
ATOM 1742 C C . LYS A 1 224 ? -9.972 9.465 16.252 1.00 92.25 224 LYS A C 1
ATOM 1744 O O . LYS A 1 224 ? -10.557 9.569 15.177 1.00 92.25 224 LYS A O 1
ATOM 1749 N N . ARG A 1 225 ? -8.846 10.132 16.524 1.00 90.81 225 ARG A N 1
ATOM 1750 C CA . ARG A 1 225 ? -8.206 11.064 15.588 1.00 90.81 225 ARG A CA 1
ATOM 1751 C C . ARG A 1 225 ? -7.802 10.357 14.298 1.00 90.81 225 ARG A C 1
ATOM 1753 O O . ARG A 1 225 ? -7.969 10.904 13.215 1.00 90.81 225 ARG A O 1
ATOM 1760 N N . VAL A 1 226 ? -7.298 9.134 14.405 1.00 90.38 226 VAL A N 1
ATOM 1761 C CA . VAL A 1 226 ? -6.864 8.341 13.254 1.00 90.38 226 VAL A CA 1
ATOM 1762 C C . VAL A 1 226 ? -8.035 7.875 12.390 1.00 90.38 226 VAL A C 1
ATOM 1764 O O . VAL A 1 226 ? -7.931 7.910 11.163 1.00 90.38 226 VAL A O 1
ATOM 1767 N N . ILE A 1 227 ? -9.161 7.496 13.001 1.00 94.88 227 ILE A N 1
ATOM 1768 C CA . ILE A 1 227 ? -10.406 7.215 12.280 1.00 94.88 227 ILE A CA 1
ATOM 1769 C C . ILE A 1 227 ? -10.786 8.436 11.433 1.00 94.88 227 ILE A C 1
ATOM 1771 O O . ILE A 1 227 ? -10.971 8.294 10.227 1.00 94.88 227 ILE A O 1
ATOM 1775 N N . LEU A 1 228 ? -10.797 9.640 12.013 1.00 93.94 228 LEU A N 1
ATOM 1776 C CA . LEU A 1 228 ? -11.091 10.881 11.283 1.00 93.94 228 LEU A CA 1
ATOM 1777 C C . LEU A 1 228 ? -10.092 11.134 10.140 1.00 93.94 228 LEU A C 1
ATOM 1779 O O . LEU A 1 228 ? -10.487 11.429 9.014 1.00 93.94 228 LEU A O 1
ATOM 1783 N N . GLN A 1 229 ? -8.796 10.934 10.384 1.00 90.62 229 GLN A N 1
ATOM 1784 C CA . GLN A 1 229 ? -7.751 11.095 9.365 1.00 90.62 229 GLN A CA 1
ATOM 1785 C C . GLN A 1 229 ? -7.837 10.076 8.219 1.00 90.62 229 GLN A C 1
ATOM 1787 O O . GLN A 1 229 ? -7.297 10.320 7.140 1.00 90.62 229 GLN A O 1
ATOM 1792 N N . SER A 1 230 ? -8.545 8.959 8.408 1.00 92.62 230 SER A N 1
ATOM 1793 C CA . SER A 1 230 ? -8.790 7.990 7.337 1.00 92.62 230 SER A CA 1
ATOM 1794 C C . SER A 1 230 ? -9.787 8.490 6.280 1.00 92.62 230 SER A C 1
ATOM 1796 O O . SER A 1 230 ? -9.891 7.884 5.216 1.00 92.62 230 SER A O 1
ATOM 1798 N N . TRP A 1 231 ? -10.458 9.628 6.505 1.00 91.50 231 TRP A N 1
ATOM 1799 C CA . TRP A 1 231 ? -11.433 10.234 5.590 1.00 91.50 231 TRP A CA 1
ATOM 1800 C C . TRP A 1 231 ? -10.981 10.305 4.125 1.00 91.50 231 TRP A C 1
ATOM 1802 O O . TRP A 1 231 ? -11.739 9.937 3.223 1.00 91.50 231 TRP A O 1
ATOM 1812 N N . VAL A 1 232 ? -9.739 10.737 3.885 1.00 87.69 232 VAL A N 1
ATOM 1813 C CA . VAL A 1 232 ? -9.147 10.922 2.541 1.00 87.69 232 VAL A CA 1
ATOM 1814 C C . VAL A 1 232 ? -9.010 9.595 1.780 1.00 87.69 232 VAL A C 1
ATOM 1816 O O . VAL A 1 232 ? -8.963 9.555 0.548 1.00 87.69 232 VAL A O 1
ATOM 1819 N N . VAL A 1 233 ? -8.965 8.489 2.522 1.00 89.19 233 VAL A N 1
ATOM 1820 C CA . VAL A 1 233 ? -8.732 7.133 2.022 1.00 89.19 233 VAL A CA 1
ATOM 1821 C C . VAL A 1 233 ? -9.844 6.166 2.414 1.00 89.19 233 VAL A C 1
ATOM 1823 O O . VAL A 1 233 ? -9.683 4.966 2.249 1.00 89.19 233 VAL A O 1
ATOM 1826 N N . ARG A 1 234 ? -10.999 6.656 2.879 1.00 92.31 234 ARG A N 1
ATOM 1827 C CA . ARG A 1 234 ? -12.108 5.821 3.377 1.00 92.31 234 ARG A CA 1
ATOM 1828 C C . ARG A 1 234 ? -12.675 4.845 2.346 1.00 92.31 234 ARG A C 1
ATOM 1830 O O . ARG A 1 234 ? -13.284 3.845 2.703 1.00 92.31 234 ARG A O 1
ATOM 1837 N N . THR A 1 235 ? -12.519 5.164 1.061 1.00 90.69 235 THR A N 1
ATOM 1838 C CA . THR A 1 235 ? -12.968 4.323 -0.054 1.00 90.69 235 THR A CA 1
ATOM 1839 C C . THR A 1 235 ? -11.986 3.209 -0.378 1.00 90.69 235 THR A C 1
ATOM 1841 O O . THR A 1 235 ? -12.312 2.323 -1.165 1.00 90.69 235 THR A O 1
ATOM 1844 N N . ASP A 1 236 ? -10.797 3.240 0.220 1.00 90.12 236 ASP A N 1
ATOM 1845 C CA . ASP A 1 236 ? -9.855 2.152 0.108 1.00 90.12 236 ASP A CA 1
ATOM 1846 C C . ASP A 1 236 ? -10.419 0.879 0.761 1.00 90.12 236 ASP A C 1
ATOM 1848 O O . ASP A 1 236 ? -10.834 0.933 1.918 1.00 90.12 236 ASP A O 1
ATOM 1852 N N . PRO A 1 237 ? -10.420 -0.270 0.069 1.00 90.12 237 PRO A N 1
ATOM 1853 C CA . PRO A 1 237 ? -10.963 -1.521 0.598 1.00 90.12 237 PRO A CA 1
ATOM 1854 C C . PRO A 1 237 ? -10.340 -1.991 1.922 1.00 90.12 237 PRO A C 1
ATOM 1856 O O . PRO A 1 237 ? -11.062 -2.563 2.740 1.00 90.12 237 PRO A O 1
ATOM 1859 N N . VAL A 1 238 ? -9.046 -1.758 2.176 1.00 90.38 238 VAL A N 1
ATOM 1860 C CA . VAL A 1 238 ? -8.400 -2.175 3.434 1.00 90.38 238 VAL A CA 1
ATOM 1861 C C . VAL A 1 238 ? -8.833 -1.262 4.578 1.00 90.38 238 VAL A C 1
ATOM 1863 O O . VAL A 1 238 ? -9.255 -1.749 5.628 1.00 90.38 238 VAL A O 1
ATOM 1866 N N . ILE A 1 239 ? -8.797 0.058 4.370 1.00 93.00 239 ILE A N 1
ATOM 1867 C CA . ILE A 1 239 ? -9.274 1.042 5.358 1.00 93.00 239 ILE A CA 1
ATOM 1868 C C . ILE A 1 239 ? -10.749 0.825 5.663 1.00 93.00 239 ILE A C 1
ATOM 1870 O O . ILE A 1 239 ? -11.128 0.720 6.828 1.00 93.00 239 ILE A O 1
ATOM 1874 N N . ARG A 1 240 ? -11.569 0.718 4.617 1.00 94.88 240 ARG A N 1
ATOM 1875 C CA . ARG A 1 240 ? -13.004 0.486 4.725 1.00 94.88 240 ARG A CA 1
ATOM 1876 C C . ARG A 1 240 ? -13.290 -0.746 5.571 1.00 94.88 240 ARG A C 1
ATOM 1878 O O . ARG A 1 240 ? -14.036 -0.648 6.538 1.00 94.88 240 ARG A O 1
ATOM 1885 N N . TYR A 1 241 ? -12.638 -1.866 5.262 1.00 94.06 241 TYR A N 1
ATOM 1886 C CA . TYR A 1 241 ? -12.786 -3.101 6.026 1.00 94.06 241 TYR A CA 1
ATOM 1887 C C . TYR A 1 241 ? -12.446 -2.907 7.511 1.00 94.06 241 TYR A C 1
ATOM 1889 O O . TYR A 1 241 ? -13.169 -3.388 8.379 1.00 94.06 241 TYR A O 1
ATOM 1897 N N . ARG A 1 242 ? -11.369 -2.177 7.833 1.00 93.62 242 ARG A N 1
ATOM 1898 C CA . ARG A 1 242 ? -10.995 -1.902 9.232 1.00 93.62 242 ARG A CA 1
ATOM 1899 C C . ARG A 1 242 ? -12.016 -1.025 9.945 1.00 93.62 242 ARG A C 1
ATOM 1901 O O . ARG A 1 242 ? -12.365 -1.326 11.081 1.00 93.62 242 ARG A O 1
ATOM 1908 N N . LEU A 1 243 ? -12.523 0.012 9.286 1.00 96.75 243 LEU A N 1
ATOM 1909 C CA . LEU A 1 243 ? -13.586 0.848 9.841 1.00 96.75 243 LEU A CA 1
ATOM 1910 C C . LEU A 1 243 ? -14.870 0.037 10.066 1.00 96.75 243 LEU A C 1
ATOM 1912 O O . LEU A 1 243 ? -15.480 0.154 11.123 1.00 96.75 243 LEU A O 1
ATOM 1916 N N . GLU A 1 244 ? -15.248 -0.832 9.127 1.00 96.75 244 GLU A N 1
ATOM 1917 C CA . GLU A 1 244 ? -16.403 -1.729 9.264 1.00 96.75 244 GLU A CA 1
ATOM 1918 C C . GLU A 1 244 ? -16.226 -2.697 10.447 1.00 96.75 244 GLU A C 1
ATOM 1920 O O . GLU A 1 244 ? -17.166 -2.906 11.213 1.00 96.75 244 GLU A O 1
ATOM 1925 N N . GLN A 1 245 ? -15.014 -3.228 10.664 1.00 95.50 245 GLN A N 1
ATOM 1926 C CA . GLN A 1 245 ? -14.718 -4.039 11.849 1.00 95.50 245 GLN A CA 1
ATOM 1927 C C . GLN A 1 245 ? -14.854 -3.250 13.154 1.00 95.50 245 GLN A C 1
ATOM 1929 O O . GLN A 1 245 ? -15.404 -3.782 14.113 1.00 95.50 245 GLN A O 1
ATOM 1934 N N . ILE A 1 246 ? -14.387 -1.997 13.194 1.00 96.31 246 ILE A N 1
ATOM 1935 C CA . ILE A 1 246 ? -14.560 -1.125 14.365 1.00 96.31 246 ILE A CA 1
ATOM 1936 C C . ILE A 1 246 ? -16.052 -0.932 14.649 1.00 96.31 246 ILE A C 1
ATOM 1938 O O . ILE A 1 246 ? -16.479 -1.107 15.783 1.00 96.31 246 ILE A O 1
ATOM 1942 N N . VAL A 1 247 ? -16.857 -0.626 13.626 1.00 97.50 247 VAL A N 1
ATOM 1943 C CA . VAL A 1 247 ? -18.310 -0.429 13.770 1.00 97.50 247 VAL A CA 1
ATOM 1944 C C . VAL A 1 247 ? -19.009 -1.683 14.308 1.00 97.50 247 VAL A C 1
ATOM 1946 O O . VAL A 1 247 ? -19.892 -1.569 15.159 1.00 97.50 247 VAL A O 1
ATOM 1949 N N . ALA A 1 248 ? -18.625 -2.867 13.828 1.00 96.75 248 ALA A N 1
ATOM 1950 C CA . ALA A 1 248 ? -19.269 -4.128 14.192 1.00 96.75 248 ALA A CA 1
ATOM 1951 C C . ALA A 1 248 ? -18.873 -4.657 15.583 1.00 96.75 248 ALA A C 1
ATOM 1953 O O . ALA A 1 248 ? -19.605 -5.454 16.166 1.00 96.75 248 ALA A O 1
ATOM 1954 N N . ASP A 1 249 ? -17.722 -4.251 16.115 1.00 94.81 249 ASP A N 1
ATOM 1955 C CA . ASP A 1 249 ? -17.166 -4.827 17.335 1.00 94.81 249 ASP A CA 1
ATOM 1956 C C . ASP A 1 249 ? -17.567 -4.038 18.585 1.00 94.81 249 ASP A C 1
ATOM 1958 O O . ASP A 1 249 ? -16.925 -3.065 18.986 1.00 94.81 249 ASP A O 1
ATOM 1962 N N . GLU A 1 250 ? -18.651 -4.490 19.215 1.00 93.25 250 GLU A N 1
ATOM 1963 C CA . GLU A 1 250 ? -19.238 -3.845 20.393 1.00 93.25 250 GLU A CA 1
ATOM 1964 C C . GLU A 1 250 ? -18.438 -4.047 21.685 1.00 93.25 250 GLU A C 1
ATOM 1966 O O . GLU A 1 250 ? -18.710 -3.380 22.683 1.00 93.25 250 GLU A O 1
ATOM 1971 N N . VAL A 1 251 ? -17.487 -4.986 21.686 1.00 93.19 251 VAL A N 1
ATOM 1972 C CA . VAL A 1 251 ? -16.764 -5.409 22.890 1.00 93.19 251 VAL A CA 1
ATOM 1973 C C . VAL A 1 251 ? -15.451 -4.650 23.024 1.00 93.19 251 VAL A C 1
ATOM 1975 O O . VAL A 1 251 ? -15.113 -4.190 24.113 1.00 93.19 251 VAL A O 1
ATOM 1978 N N . ARG A 1 252 ? -14.692 -4.520 21.930 1.00 91.44 252 ARG A N 1
ATOM 1979 C CA . ARG A 1 252 ? -13.354 -3.910 21.950 1.00 91.44 252 ARG A CA 1
ATOM 1980 C C . ARG A 1 252 ? -13.375 -2.397 21.772 1.00 91.44 252 ARG A C 1
ATOM 1982 O O . ARG A 1 252 ? -12.479 -1.734 22.286 1.00 91.44 252 ARG A O 1
ATOM 1989 N N . TYR A 1 253 ? -14.362 -1.851 21.061 1.00 92.06 253 TYR A N 1
ATOM 1990 C CA . TYR A 1 253 ? -14.433 -0.420 20.765 1.00 92.06 253 TYR A CA 1
ATOM 1991 C C . TYR A 1 253 ? -15.632 0.230 21.448 1.00 92.06 253 TYR A C 1
ATOM 1993 O O . TYR A 1 253 ? -16.764 -0.248 21.382 1.00 92.06 253 TYR A O 1
ATOM 2001 N N . ASN A 1 254 ? -15.387 1.372 22.089 1.00 91.69 254 ASN A N 1
ATOM 2002 C CA . ASN A 1 254 ? -16.449 2.118 22.751 1.00 91.69 254 ASN A CA 1
ATOM 2003 C C . ASN A 1 254 ? -17.464 2.697 21.730 1.00 91.69 254 ASN A C 1
ATOM 2005 O O . ASN A 1 254 ? -17.139 2.862 20.549 1.00 91.69 254 ASN A O 1
ATOM 2009 N N . PRO A 1 255 ? -18.698 3.031 22.157 1.00 94.94 255 PRO A N 1
ATOM 2010 C CA . PRO A 1 255 ? -19.747 3.517 21.254 1.00 94.94 255 PRO A CA 1
ATOM 2011 C C . PRO A 1 255 ? -19.371 4.770 20.446 1.00 94.94 255 PRO A C 1
ATOM 2013 O O . PRO A 1 255 ? -19.787 4.907 19.297 1.00 94.94 255 PRO A O 1
ATOM 2016 N N . GLU A 1 256 ? -18.560 5.663 21.012 1.00 93.88 256 GLU A N 1
ATOM 2017 C CA . GLU A 1 256 ? -18.136 6.908 20.366 1.00 93.88 256 GLU A CA 1
ATOM 2018 C C . GLU A 1 256 ? -17.200 6.652 19.174 1.00 93.88 256 GLU A C 1
ATOM 2020 O O . GLU A 1 256 ? -17.374 7.231 18.098 1.00 93.88 256 GLU A O 1
ATOM 2025 N N . LEU A 1 257 ? -16.239 5.736 19.322 1.00 94.50 257 LEU A N 1
ATOM 2026 C CA . LEU A 1 257 ? -15.347 5.327 18.236 1.00 94.50 257 LEU A CA 1
ATOM 2027 C C . LEU A 1 257 ? -16.116 4.650 17.105 1.00 94.50 257 LEU A C 1
ATOM 2029 O O . LEU A 1 257 ? -15.860 4.932 15.935 1.00 94.50 257 LEU A O 1
ATOM 2033 N N . ARG A 1 258 ? -17.094 3.805 17.448 1.00 96.88 258 ARG A N 1
ATOM 2034 C CA . ARG A 1 258 ? -17.963 3.146 16.464 1.00 96.88 258 ARG A CA 1
ATOM 2035 C C . ARG A 1 258 ? -18.791 4.157 15.677 1.00 96.88 258 ARG A C 1
ATOM 2037 O O . ARG A 1 258 ? -18.840 4.080 14.452 1.00 96.88 258 ARG A O 1
ATOM 2044 N N . ALA A 1 259 ? -19.377 5.143 16.357 1.00 96.75 259 ALA A N 1
ATOM 2045 C CA . ALA A 1 259 ? -20.103 6.230 15.705 1.00 96.75 259 ALA A CA 1
ATOM 2046 C C . ALA A 1 259 ? -19.188 7.055 14.783 1.00 96.75 259 ALA A C 1
ATOM 2048 O O . ALA A 1 259 ? -19.559 7.344 13.647 1.00 96.75 259 ALA A O 1
ATOM 2049 N N . THR A 1 260 ? -17.965 7.356 15.231 1.00 96.69 260 THR A N 1
ATOM 2050 C CA . THR A 1 260 ? -16.972 8.091 14.430 1.00 96.69 260 THR A CA 1
ATOM 2051 C C . THR A 1 260 ? -16.572 7.302 13.177 1.00 96.69 260 THR A C 1
ATOM 2053 O O . THR A 1 260 ? -16.563 7.848 12.076 1.00 96.69 260 THR A O 1
ATOM 2056 N N . ALA A 1 261 ? -16.291 6.000 13.311 1.00 97.06 261 ALA A N 1
ATOM 2057 C CA . ALA A 1 261 ? -15.947 5.134 12.182 1.00 97.06 261 ALA A CA 1
ATOM 2058 C C . ALA A 1 261 ? -17.096 5.033 11.175 1.00 97.06 261 ALA A C 1
ATOM 2060 O O . ALA A 1 261 ? -16.865 5.109 9.967 1.00 97.06 261 ALA A O 1
ATOM 2061 N N . LYS A 1 262 ? -18.335 4.937 11.668 1.00 97.88 262 LYS A N 1
ATOM 2062 C CA . LYS A 1 262 ? -19.529 4.964 10.826 1.00 97.88 262 LYS A CA 1
ATOM 2063 C C . LYS A 1 262 ? -19.667 6.287 10.068 1.00 97.88 262 LYS A C 1
ATOM 2065 O O . LYS A 1 262 ? -19.859 6.256 8.859 1.00 97.88 262 LYS A O 1
ATOM 2070 N N . ALA A 1 263 ? -19.508 7.428 10.737 1.00 97.31 263 ALA A N 1
ATOM 2071 C CA . ALA A 1 263 ? -19.586 8.737 10.087 1.00 97.31 263 ALA A CA 1
ATOM 2072 C C . ALA A 1 263 ? -18.516 8.906 8.996 1.00 97.31 263 ALA A C 1
ATOM 2074 O O . ALA A 1 263 ? -18.799 9.432 7.918 1.00 97.31 263 ALA A O 1
ATOM 2075 N N . VAL A 1 264 ? -17.295 8.411 9.239 1.00 96.75 264 VAL A N 1
ATOM 2076 C CA . VAL A 1 264 ? -16.236 8.394 8.221 1.00 96.75 264 VAL A CA 1
ATOM 2077 C C . VAL A 1 264 ? -16.649 7.538 7.032 1.00 96.75 264 VAL A C 1
ATOM 2079 O O . VAL A 1 264 ? -16.557 8.019 5.908 1.00 96.75 264 VAL A O 1
ATOM 2082 N N . LEU A 1 265 ? -17.124 6.309 7.254 1.00 97.12 265 LEU A N 1
ATOM 2083 C CA . LEU A 1 265 ? -17.585 5.413 6.186 1.00 97.12 265 LEU A CA 1
ATOM 2084 C C . LEU A 1 265 ? -18.708 6.029 5.345 1.00 97.12 265 LEU A C 1
ATOM 2086 O O . LEU A 1 265 ? -18.672 5.939 4.116 1.00 97.12 265 LEU A O 1
ATOM 2090 N N . ASP A 1 266 ? -19.666 6.675 6.005 1.00 96.38 266 ASP A N 1
ATOM 2091 C CA . ASP A 1 266 ? -20.854 7.258 5.379 1.00 96.38 266 ASP A CA 1
ATOM 2092 C C . ASP A 1 266 ? -20.559 8.582 4.661 1.00 96.38 266 ASP A C 1
ATOM 2094 O O . ASP A 1 266 ? -21.389 9.077 3.901 1.00 96.38 266 ASP A O 1
ATOM 2098 N N . GLY A 1 267 ? -19.374 9.164 4.858 1.00 94.56 267 GLY A N 1
ATOM 2099 C CA . GLY A 1 267 ? -19.076 10.467 4.282 1.00 94.56 267 GLY A CA 1
ATOM 2100 C C . GLY A 1 267 ? -19.810 11.610 4.994 1.00 94.56 267 GLY A C 1
ATOM 2101 O O . GLY A 1 267 ? -20.123 12.607 4.351 1.00 94.56 267 GLY A O 1
ATOM 2102 N N . SER A 1 268 ? -20.089 11.479 6.294 1.00 95.31 268 SER A N 1
ATOM 2103 C CA . SER A 1 268 ? -20.924 12.413 7.063 1.00 95.31 268 SER A CA 1
ATOM 2104 C C . SER A 1 268 ? -20.212 13.015 8.281 1.00 95.31 268 SER A C 1
ATOM 2106 O O . SER A 1 268 ? -20.864 13.349 9.270 1.00 95.31 268 SER A O 1
ATOM 2108 N N . VAL A 1 269 ? -18.879 13.091 8.260 1.00 93.75 269 VAL A N 1
ATOM 2109 C CA . VAL A 1 269 ? -18.101 13.691 9.355 1.00 93.75 269 VAL A CA 1
ATOM 2110 C C . VAL A 1 269 ? -18.191 15.218 9.266 1.00 93.75 269 VAL A C 1
ATOM 2112 O O . VAL A 1 269 ? -17.959 15.749 8.177 1.00 93.75 269 VAL A O 1
ATOM 2115 N N . PRO A 1 270 ? -18.491 15.922 10.371 1.00 92.38 270 PRO A N 1
ATOM 2116 C CA . PRO A 1 270 ? -18.471 17.380 10.404 1.00 92.38 270 PRO A CA 1
ATOM 2117 C C . PRO A 1 270 ? -17.098 17.957 10.029 1.00 92.38 270 PRO A C 1
ATOM 2119 O O . PRO A 1 270 ? -16.053 17.385 10.354 1.00 92.38 270 PRO A O 1
ATOM 2122 N N . GLU A 1 271 ? -17.084 19.099 9.343 1.00 89.69 271 GLU A N 1
ATOM 2123 C CA . GLU A 1 271 ? -15.841 19.725 8.874 1.00 89.69 271 GLU A CA 1
ATOM 2124 C C . GLU A 1 271 ? -14.938 20.127 10.047 1.00 89.69 271 GLU A C 1
ATOM 2126 O O . GLU A 1 271 ? -13.724 19.938 9.990 1.00 89.69 271 GLU A O 1
ATOM 2131 N N . GLU A 1 272 ? -15.524 20.596 11.147 1.00 90.50 272 GLU A N 1
ATOM 2132 C CA . GLU A 1 272 ? -14.817 20.954 12.372 1.00 90.50 272 GLU A CA 1
ATOM 2133 C C . GLU A 1 272 ? -14.015 19.786 12.964 1.00 90.50 272 GLU A C 1
ATOM 2135 O O . GLU A 1 272 ? -12.880 19.982 13.403 1.00 90.50 272 GLU A O 1
ATOM 2140 N N . ASP A 1 273 ? -14.549 18.563 12.904 1.00 89.94 273 ASP A N 1
ATOM 2141 C CA . ASP A 1 273 ? -13.877 17.359 13.398 1.00 89.94 273 ASP A CA 1
ATOM 2142 C C . ASP A 1 273 ? -12.710 16.968 12.484 1.00 89.94 273 ASP A C 1
ATOM 2144 O O . ASP A 1 273 ? -11.645 16.553 12.952 1.00 89.94 273 ASP A O 1
ATOM 2148 N N . LEU A 1 274 ? -12.882 17.134 11.169 1.00 88.94 274 LEU A N 1
ATOM 2149 C CA . LEU A 1 274 ? -11.827 16.901 10.183 1.00 88.94 274 LEU A CA 1
ATOM 2150 C C . LEU A 1 274 ? -10.687 17.917 10.343 1.00 88.94 274 LEU A C 1
ATOM 2152 O O . LEU A 1 274 ? -9.515 17.527 10.378 1.00 88.94 274 LEU A O 1
ATOM 2156 N N . VAL A 1 275 ? -11.018 19.198 10.517 1.00 85.56 275 VAL A N 1
ATOM 2157 C CA . VAL A 1 275 ? -10.047 20.273 10.762 1.00 85.56 275 VAL A CA 1
ATOM 2158 C C . VAL A 1 275 ? -9.310 20.044 12.081 1.00 85.56 275 VAL A C 1
ATOM 2160 O O . VAL A 1 275 ? -8.079 20.094 12.101 1.00 85.56 275 VAL A O 1
ATOM 2163 N N . ALA A 1 276 ? -10.021 19.707 13.161 1.00 85.69 276 ALA A N 1
ATOM 2164 C CA . ALA A 1 276 ? -9.414 19.378 14.453 1.00 85.69 276 ALA A CA 1
ATOM 2165 C C . ALA A 1 276 ? -8.485 18.154 14.365 1.00 85.69 276 ALA A C 1
ATOM 2167 O O . ALA A 1 276 ? -7.444 18.097 15.026 1.00 85.69 276 ALA A O 1
ATOM 2168 N N . ALA A 1 277 ? -8.809 17.187 13.504 1.00 84.44 277 ALA A N 1
ATOM 2169 C CA . ALA A 1 277 ? -7.956 16.037 13.229 1.00 84.44 277 ALA A CA 1
ATOM 2170 C C . ALA A 1 277 ? -6.746 16.364 12.328 1.00 84.44 277 ALA A C 1
ATOM 2172 O O . ALA A 1 277 ? -5.865 15.511 12.160 1.00 84.44 277 ALA A O 1
ATOM 2173 N N . GLY A 1 278 ? -6.652 17.581 11.785 1.00 81.38 278 GLY A N 1
ATOM 2174 C CA . GLY A 1 278 ? -5.584 18.013 10.883 1.00 81.38 278 GLY A CA 1
ATOM 2175 C C . GLY A 1 278 ? -5.767 17.542 9.438 1.00 81.38 278 GLY A C 1
ATOM 2176 O O . GLY A 1 278 ? -4.793 17.468 8.691 1.00 81.38 278 GLY A O 1
ATOM 2177 N N . VAL A 1 279 ? -6.991 17.197 9.034 1.00 82.38 279 VAL A N 1
ATOM 2178 C CA . VAL A 1 279 ? -7.335 16.899 7.639 1.00 82.38 279 VAL A CA 1
ATOM 2179 C C . VAL A 1 279 ? -7.567 18.232 6.929 1.00 82.38 279 VAL A C 1
ATOM 2181 O O . VAL A 1 279 ? -8.634 18.825 7.034 1.00 82.38 279 VAL A O 1
ATOM 2184 N N . THR A 1 280 ? -6.549 18.743 6.235 1.00 66.06 280 THR A N 1
ATOM 2185 C CA . THR A 1 280 ? -6.645 20.027 5.523 1.00 66.06 280 THR A CA 1
ATOM 2186 C C . THR A 1 280 ? -7.037 19.816 4.058 1.00 66.06 280 THR A C 1
ATOM 2188 O O . THR A 1 280 ? -6.334 19.140 3.314 1.00 66.06 280 THR A O 1
ATOM 2191 N N . ASN A 1 281 ? -8.183 20.390 3.669 1.00 49.91 281 ASN A N 1
ATOM 2192 C CA . ASN A 1 281 ? -8.687 20.591 2.302 1.00 49.91 281 ASN A CA 1
ATOM 2193 C C . ASN A 1 281 ? -8.410 19.461 1.293 1.00 49.91 281 ASN A C 1
ATOM 2195 O O . ASN A 1 281 ? -7.475 19.520 0.492 1.00 49.91 281 ASN A O 1
ATOM 2199 N N . THR A 1 282 ? -9.312 18.477 1.265 1.00 45.66 282 THR A N 1
ATOM 2200 C CA . THR A 1 282 ? -9.521 17.640 0.075 1.00 45.66 282 THR A CA 1
ATOM 2201 C C . THR A 1 282 ? -10.502 18.359 -0.847 1.00 45.66 282 THR A C 1
ATOM 2203 O O . THR A 1 282 ? -11.703 18.332 -0.602 1.00 45.66 282 THR A O 1
ATOM 2206 N N . TRP A 1 283 ? -9.975 19.023 -1.876 1.00 37.91 283 TRP A N 1
ATOM 2207 C CA . TRP A 1 283 ? -10.728 19.312 -3.097 1.00 37.91 283 TRP A CA 1
ATOM 2208 C C . TRP A 1 283 ? -10.365 18.251 -4.133 1.00 37.91 283 TRP A C 1
ATOM 2210 O O . TRP A 1 283 ? -9.144 18.029 -4.325 1.00 37.91 283 TRP A O 1
#